Protein AF-A0A952RGY7-F1 (afdb_monomer_lite)

pLDDT: mean 71.02, std 14.19, range [35.0, 93.44]

Secondary structure (DSSP, 8-state):
-HHHHHHHHHHHHHHHHHHHHHHHHHHHHHHHHHEEEEEEEEEEE-GGGSS-TTS------TT--EEEEEEEE--TTS--EEEEEEEEE-BTTBSS-S--EEPSS--S--EEEE-TTT--EEEE-TTS-EEEEEEEEEEEEEEE-HHHHTSHHHHHHHHHHHHHHHHHHHHHHHHHHHHHHHHHHH-EEEEE-TTSEEE-TTS-EEEEE-TT----SEEEEE-GGGTTT-SEE-SS--EEHHHHHTTHHHHHHHHHHHHHHHHHHHHHHHHHHHHHHHHHHHHH-

Sequence (285 aa):
MAKTYRLTRALVLFALAAVLAAGIFIVRSVVRHAMEPCKGTLVEVPLGELTDPAHAEREVEVGSNLEIEAELRTSRGGPSVYEQVRVVWRRPDAACSCTTIPLPGGAKTFELRRDRETGAFIAVDYVGRPTVAFRKTETSGSVFRPKRLLEPNNVGALVFLVAIGALSLAVSKVLLARPYATRLRNWQSATLRNDGLVESPTGASLGRIGPRIYIAAGDVIVEPAVYEGRDVYREMPLFARKDIAAGHHDRWTNGTLHRMRDARTLAILATATTGIAVLAHIISA

Radius of gyration: 34.33 Å; chains: 1; bounding box: 72×48×88 Å

Foldseek 3Di:
DVVVVVVVVVVVVVVVVVLVVLLVVLVVVLQVQQKFKAWKDKAWDPPVVADPLLPFDLCPPPPQQKDWDWDWDDDPVDDIFTPWTWIFRDDPVGPGHPDIGTFPDSAPDWGWGARPPVRWIFIAGPVSHTTTIIDMDTDIDIDGHVVSCPPPVNVLSVLLNVLVVLLVLLVVLCVVLVVVVVQVVQKAKWWQDPQQWTAHPVRHTLAGEDPPDDDDTTIWIDGNPSVPDDRYPDDGDIDDVVCVVVCVVVVVCVVSVVSNVSSVVSNVVSVVSNVVSVVVVVVVD

Structure (mmCIF, N/CA/C/O backbone):
data_AF-A0A952RGY7-F1
#
_entry.id   AF-A0A952RGY7-F1
#
loop_
_atom_site.group_PDB
_atom_site.id
_atom_site.type_symbol
_atom_site.label_atom_id
_atom_site.label_alt_id
_atom_site.label_comp_id
_atom_site.label_asym_id
_atom_site.label_entity_id
_atom_site.label_seq_id
_atom_site.pdbx_PDB_ins_code
_atom_site.Cartn_x
_atom_site.Cartn_y
_atom_site.Cartn_z
_atom_site.occupancy
_atom_site.B_iso_or_equiv
_atom_site.auth_seq_id
_atom_site.auth_comp_id
_atom_site.auth_asym_id
_atom_site.auth_atom_id
_atom_site.pdbx_PDB_model_num
ATOM 1 N N . MET A 1 1 ? -25.431 20.182 35.403 1.00 51.16 1 MET A N 1
ATOM 2 C CA . MET A 1 1 ? -24.864 18.976 34.747 1.00 51.16 1 MET A CA 1
ATOM 3 C C . MET A 1 1 ? -25.032 18.937 33.220 1.00 51.16 1 MET A C 1
ATOM 5 O O . MET A 1 1 ? -24.139 18.441 32.551 1.00 51.16 1 MET A O 1
ATOM 9 N N . ALA A 1 2 ? -26.101 19.482 32.619 1.00 56.09 2 ALA A N 1
ATOM 10 C CA . ALA A 1 2 ? -26.276 19.437 31.154 1.00 56.09 2 ALA A CA 1
ATOM 11 C C . ALA A 1 2 ? -25.275 20.300 30.340 1.00 56.09 2 ALA A C 1
ATOM 13 O O . ALA A 1 2 ? -24.899 19.920 29.232 1.00 56.09 2 ALA A O 1
ATOM 14 N N . LYS A 1 3 ? -24.813 21.444 30.878 1.00 57.16 3 LYS A N 1
ATOM 15 C CA . LYS A 1 3 ? -23.833 22.329 30.206 1.00 57.16 3 LYS A CA 1
ATOM 16 C C . LYS A 1 3 ? -22.441 21.698 30.081 1.00 57.16 3 LYS A C 1
ATOM 18 O O . LYS A 1 3 ? -21.835 21.789 29.019 1.00 57.16 3 LYS A O 1
ATOM 23 N N . THR A 1 4 ? -21.966 21.013 31.122 1.00 65.38 4 THR A N 1
ATOM 24 C CA . THR A 1 4 ? -20.658 20.339 31.109 1.00 65.38 4 THR A CA 1
ATOM 25 C C . THR A 1 4 ? -20.628 19.203 30.088 1.00 65.38 4 THR A C 1
ATOM 27 O O . THR A 1 4 ? -19.690 19.123 29.308 1.00 65.38 4 THR A O 1
ATOM 30 N N . TYR A 1 5 ? -21.699 18.409 29.979 1.00 63.34 5 TYR A N 1
ATOM 31 C CA . TYR A 1 5 ? -21.782 17.320 28.997 1.00 63.34 5 TYR A CA 1
ATOM 32 C C . TYR A 1 5 ? -21.733 17.799 27.533 1.00 63.34 5 TYR A C 1
ATOM 34 O O . TYR A 1 5 ? -21.090 17.168 26.691 1.00 63.34 5 TYR A O 1
ATOM 42 N N . ARG A 1 6 ? -22.384 18.931 27.217 1.0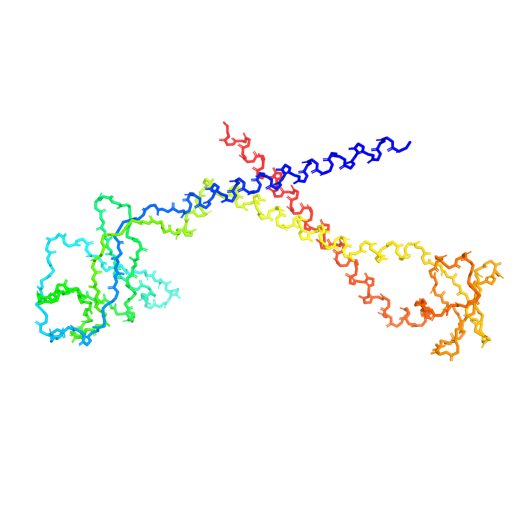0 73.31 6 ARG A N 1
ATOM 43 C CA . ARG A 1 6 ? -22.351 19.524 25.866 1.00 73.31 6 ARG A CA 1
ATOM 44 C C . ARG A 1 6 ? -20.958 20.042 25.506 1.00 73.31 6 ARG A C 1
ATOM 46 O O . ARG A 1 6 ? -20.499 19.787 24.396 1.00 73.31 6 ARG A O 1
ATOM 53 N N . LEU A 1 7 ? -20.279 20.698 26.451 1.00 74.56 7 LEU A N 1
ATOM 54 C CA . LEU A 1 7 ? -18.916 21.198 26.259 1.00 74.56 7 LEU A CA 1
ATOM 55 C C . LEU A 1 7 ? -17.926 20.046 26.020 1.00 74.56 7 LEU A C 1
ATOM 57 O O . LEU A 1 7 ? -17.156 20.083 25.065 1.00 74.56 7 LEU A O 1
ATOM 61 N N . THR A 1 8 ? -17.993 18.983 26.829 1.00 67.62 8 THR A N 1
ATOM 62 C CA . THR A 1 8 ? -17.113 17.815 26.672 1.00 67.62 8 THR A CA 1
ATOM 63 C C . THR A 1 8 ? -17.331 17.118 25.328 1.00 67.62 8 THR A C 1
ATOM 65 O O . THR A 1 8 ? -16.364 16.762 24.662 1.00 67.62 8 THR A O 1
ATOM 68 N N . ARG A 1 9 ? -18.585 16.963 24.876 1.00 71.75 9 ARG A N 1
ATOM 69 C CA . ARG A 1 9 ? -18.880 16.407 23.543 1.00 71.75 9 ARG A CA 1
ATOM 70 C C . ARG A 1 9 ? -18.306 17.261 22.415 1.00 71.75 9 ARG A C 1
ATOM 72 O O . ARG A 1 9 ? -17.721 16.702 21.493 1.00 71.75 9 ARG A O 1
ATOM 79 N N . ALA A 1 10 ? -18.464 18.582 22.488 1.00 73.62 10 ALA A N 1
ATOM 80 C CA . ALA A 1 10 ? -17.937 19.491 21.475 1.00 73.62 10 ALA A CA 1
ATOM 81 C C . ALA A 1 10 ? -16.405 19.406 21.381 1.00 73.62 10 ALA A C 1
ATOM 83 O O . ALA A 1 10 ? -15.871 19.280 20.283 1.00 73.62 10 ALA A O 1
ATOM 84 N N . LEU A 1 11 ? -15.709 19.375 22.523 1.00 69.94 11 LEU A N 1
ATOM 85 C CA . LEU A 1 11 ? -14.251 19.225 22.574 1.00 69.94 11 LEU A CA 1
ATOM 86 C C . LEU A 1 11 ? -13.777 17.891 21.985 1.00 69.94 11 LEU A C 1
ATOM 88 O O . LEU A 1 11 ? -12.818 17.868 21.219 1.00 69.94 11 LEU A O 1
ATOM 92 N N . VAL A 1 12 ? -14.465 16.786 22.291 1.00 70.75 12 VAL A N 1
ATOM 93 C CA . VAL A 1 12 ? -14.129 15.466 21.730 1.00 70.75 12 VAL A CA 1
ATOM 94 C C . VAL A 1 12 ? -14.320 15.441 20.213 1.00 70.75 12 VAL A C 1
ATOM 96 O O . VAL A 1 12 ? -13.458 14.934 19.500 1.00 70.75 12 VAL A O 1
ATOM 99 N N . LEU A 1 13 ? -15.422 16.002 19.704 1.00 73.06 13 LEU A N 1
ATOM 100 C CA . LEU A 1 13 ? -15.677 16.072 18.262 1.00 73.06 13 LEU A CA 1
ATOM 101 C C . LEU A 1 13 ? -14.652 16.955 17.545 1.00 73.06 13 LEU A C 1
ATOM 103 O O . LEU A 1 13 ? -14.169 16.580 16.479 1.00 73.06 13 LEU A O 1
ATOM 107 N N . PHE A 1 14 ? -14.284 18.088 18.145 1.00 73.69 14 PHE A N 1
ATOM 108 C CA . PHE A 1 14 ? -13.247 18.965 17.612 1.00 73.69 14 PHE A CA 1
ATOM 109 C C . PHE A 1 14 ? -11.885 18.265 17.559 1.00 73.69 14 PHE A C 1
ATOM 111 O O . PHE A 1 14 ? -11.230 18.278 16.520 1.00 73.69 14 PHE A O 1
ATOM 118 N N . ALA A 1 15 ? -11.485 17.589 18.640 1.00 69.50 15 ALA A N 1
ATOM 119 C CA . ALA A 1 15 ? -10.244 16.821 18.678 1.00 69.50 15 ALA A CA 1
ATOM 120 C C . ALA A 1 15 ? -10.230 15.712 17.613 1.00 69.50 15 ALA A C 1
ATOM 122 O O . ALA A 1 15 ? -9.234 15.541 16.914 1.00 69.50 15 ALA A O 1
ATOM 123 N N . LEU A 1 16 ? -11.348 15.002 17.433 1.00 73.88 16 LEU A N 1
ATOM 124 C CA . LEU A 1 16 ? -11.478 13.977 16.398 1.00 73.88 16 LEU A CA 1
ATOM 125 C C . LEU A 1 16 ? -11.318 14.573 14.990 1.00 73.88 16 LEU A C 1
ATOM 127 O O . LEU A 1 16 ? -10.573 14.034 14.174 1.00 73.88 16 LEU A O 1
ATOM 131 N N . ALA A 1 17 ? -11.982 15.698 14.714 1.00 72.88 17 ALA A N 1
ATOM 132 C CA . ALA A 1 17 ? -11.881 16.389 13.432 1.00 72.88 17 ALA A CA 1
ATOM 133 C C . ALA A 1 17 ? -10.450 16.878 13.156 1.00 72.88 17 ALA A C 1
ATOM 135 O O . ALA A 1 17 ? -9.950 16.699 12.046 1.00 72.88 17 ALA A O 1
ATOM 136 N N . ALA A 1 18 ? -9.768 17.427 14.165 1.00 72.56 18 ALA A N 1
ATOM 137 C CA . ALA A 1 18 ? -8.381 17.868 14.055 1.00 72.56 18 ALA A CA 1
ATOM 138 C C . ALA A 1 18 ? -7.430 16.702 13.739 1.00 72.56 18 ALA A C 1
ATOM 140 O O . ALA A 1 18 ? -6.603 16.811 12.835 1.00 72.56 18 ALA A O 1
ATOM 141 N N . VAL A 1 19 ? -7.587 15.561 14.421 1.00 76.00 19 VAL A N 1
ATOM 142 C CA . VAL A 1 19 ? -6.788 14.350 14.168 1.00 76.00 19 VAL A CA 1
ATOM 143 C C . VAL A 1 19 ? -7.029 13.811 12.756 1.00 76.00 19 VAL A C 1
ATOM 145 O O . VAL A 1 19 ? -6.072 13.464 12.066 1.00 76.00 19 VAL A O 1
ATOM 148 N N . LEU A 1 20 ? -8.282 13.779 12.293 1.00 77.12 20 LEU A N 1
ATOM 149 C CA . LEU A 1 20 ? -8.613 13.341 10.933 1.00 77.12 20 LEU A CA 1
ATOM 150 C C . LEU A 1 20 ? -8.029 14.281 9.872 1.00 77.12 20 LEU A C 1
ATOM 152 O O . LEU A 1 20 ? -7.440 13.813 8.898 1.00 77.12 20 LEU A O 1
ATOM 156 N N . ALA A 1 21 ? -8.145 15.596 10.068 1.00 75.50 21 ALA A N 1
ATOM 157 C CA . ALA A 1 21 ? -7.578 16.589 9.160 1.00 75.50 21 ALA A CA 1
ATOM 158 C C . ALA A 1 21 ? -6.045 16.482 9.089 1.00 75.50 21 ALA A C 1
ATOM 160 O O . ALA A 1 21 ? -5.484 16.446 7.992 1.00 75.50 21 ALA A O 1
ATOM 161 N N . ALA A 1 22 ? -5.379 16.350 10.242 1.00 73.12 22 ALA A N 1
ATOM 162 C CA . ALA A 1 22 ? -3.938 16.127 10.322 1.00 73.12 22 ALA A CA 1
ATOM 163 C C . ALA A 1 22 ? -3.532 14.814 9.636 1.00 73.12 22 ALA A C 1
ATOM 165 O O . ALA A 1 22 ? -2.606 14.804 8.830 1.00 73.12 22 ALA A O 1
ATOM 166 N N . GLY A 1 23 ? -4.266 13.723 9.876 1.00 74.00 23 GLY A N 1
ATOM 167 C CA . GLY A 1 23 ? -4.040 12.433 9.225 1.00 74.00 23 GLY A CA 1
ATOM 168 C C . GLY A 1 23 ? -4.135 12.520 7.699 1.00 74.00 23 GLY A C 1
ATOM 169 O O . GLY A 1 23 ? -3.224 12.077 7.005 1.00 74.00 23 GLY A O 1
ATOM 170 N N . ILE A 1 24 ? -5.182 13.156 7.161 1.00 80.00 24 ILE A N 1
ATOM 171 C CA . ILE A 1 24 ? -5.348 13.354 5.709 1.00 80.00 24 IL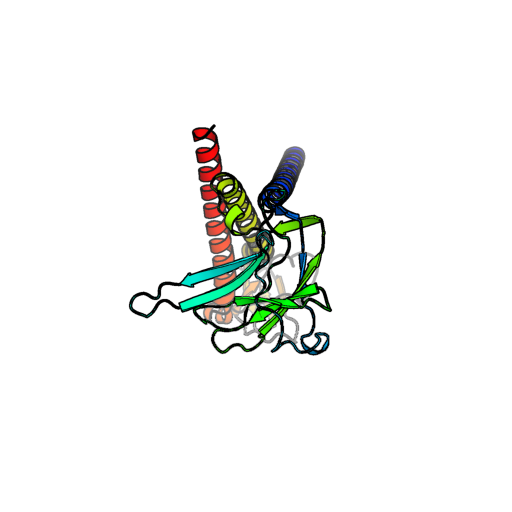E A CA 1
ATOM 172 C C . ILE A 1 24 ? -4.206 14.199 5.136 1.00 80.00 24 ILE A C 1
ATOM 174 O O . ILE A 1 24 ? -3.664 13.869 4.078 1.00 80.00 24 ILE A O 1
ATOM 178 N N . PHE A 1 25 ? -3.836 15.284 5.818 1.00 80.75 25 PHE A N 1
ATOM 179 C CA . PHE A 1 25 ? -2.736 16.143 5.391 1.00 80.75 25 PHE A CA 1
ATOM 180 C C . PHE A 1 25 ? -1.410 15.375 5.348 1.00 80.75 25 PHE A C 1
ATOM 182 O O . PHE A 1 25 ? -0.698 15.443 4.345 1.00 80.75 25 PHE A O 1
ATOM 189 N N . ILE A 1 26 ? -1.120 14.590 6.387 1.00 76.75 26 ILE A N 1
ATOM 190 C CA . ILE A 1 26 ? 0.091 13.776 6.491 1.00 76.75 26 ILE A CA 1
ATOM 191 C C . ILE A 1 26 ? 0.114 12.696 5.411 1.00 76.75 26 ILE A C 1
ATOM 193 O O . ILE A 1 26 ? 1.108 12.600 4.700 1.00 76.75 26 ILE A O 1
ATOM 197 N N . VAL A 1 27 ? -0.978 11.951 5.199 1.00 79.62 27 VAL A N 1
ATOM 198 C CA . VAL A 1 27 ? -1.065 10.964 4.105 1.00 79.62 27 VAL A CA 1
ATOM 199 C C . VAL A 1 27 ? -0.799 11.636 2.762 1.00 79.62 27 VAL A C 1
ATOM 201 O O . VAL A 1 27 ? 0.026 11.159 1.989 1.00 79.62 27 VAL A O 1
ATOM 204 N N . ARG A 1 28 ? -1.434 12.781 2.484 1.00 84.88 28 ARG A N 1
ATOM 205 C CA . ARG A 1 28 ? -1.197 13.531 1.239 1.00 84.88 28 ARG A CA 1
ATOM 206 C C . ARG A 1 28 ? 0.233 14.045 1.119 1.00 84.88 28 ARG A C 1
ATOM 208 O O . ARG A 1 28 ? 0.722 14.179 0.001 1.00 84.88 28 ARG A O 1
ATOM 215 N N . SER A 1 29 ? 0.878 14.398 2.226 1.00 82.56 29 SER A N 1
ATOM 216 C CA . SER A 1 29 ? 2.275 14.831 2.235 1.00 82.56 29 SER A CA 1
ATOM 217 C C . SER A 1 29 ? 3.207 13.658 1.939 1.00 82.56 29 SER A C 1
ATOM 219 O O . SER A 1 29 ? 3.990 13.728 0.996 1.00 82.56 29 SER A O 1
ATOM 221 N N . VAL A 1 30 ? 3.051 12.547 2.661 1.00 81.19 30 VAL A N 1
ATOM 222 C CA . VAL A 1 30 ? 3.848 11.324 2.496 1.00 81.19 30 VAL A CA 1
ATOM 223 C C . VAL A 1 30 ? 3.683 10.749 1.093 1.00 81.19 30 VAL A C 1
ATOM 225 O O . VAL A 1 30 ? 4.675 10.424 0.453 1.00 81.19 30 VAL A O 1
ATOM 228 N N . VAL A 1 31 ? 2.455 10.685 0.567 1.00 84.00 31 VAL A N 1
ATOM 229 C CA . VAL A 1 31 ? 2.206 10.235 -0.812 1.00 84.00 31 VAL A CA 1
ATOM 230 C C . VAL A 1 31 ? 2.903 11.153 -1.811 1.00 84.00 31 VAL A C 1
ATOM 232 O O . VAL A 1 31 ? 3.544 10.655 -2.727 1.00 84.00 31 VAL A O 1
ATOM 235 N N . ARG A 1 32 ? 2.850 12.478 -1.627 1.00 85.25 32 ARG A N 1
ATOM 236 C CA . ARG A 1 32 ? 3.559 13.416 -2.511 1.00 85.25 32 ARG A CA 1
ATOM 237 C C . ARG A 1 32 ? 5.078 13.249 -2.465 1.00 85.25 32 ARG A C 1
ATOM 239 O O . ARG A 1 32 ? 5.699 13.371 -3.507 1.00 85.25 32 ARG A O 1
ATOM 246 N N . HIS A 1 33 ? 5.658 12.937 -1.307 1.00 84.56 33 HIS A N 1
ATOM 247 C CA . HIS A 1 33 ? 7.100 12.679 -1.180 1.00 84.56 33 HIS A CA 1
ATOM 248 C C . HIS A 1 33 ? 7.504 11.298 -1.718 1.00 84.56 33 HIS A C 1
ATOM 250 O O . HIS A 1 33 ? 8.598 11.127 -2.254 1.00 84.56 33 HIS A O 1
ATOM 256 N N . ALA A 1 34 ? 6.619 10.308 -1.594 1.00 85.50 34 ALA A N 1
ATOM 257 C CA . ALA A 1 34 ? 6.834 8.964 -2.119 1.00 85.50 34 ALA A CA 1
ATOM 258 C C . ALA A 1 34 ? 6.624 8.873 -3.638 1.00 85.50 34 ALA A C 1
ATOM 260 O O . ALA A 1 34 ? 7.111 7.930 -4.262 1.00 85.50 34 ALA A O 1
ATOM 261 N N . MET A 1 35 ? 5.902 9.827 -4.227 1.00 88.88 35 MET A N 1
ATOM 262 C CA . MET A 1 35 ? 5.759 9.967 -5.669 1.00 88.88 35 MET A CA 1
ATOM 263 C C . MET A 1 35 ? 6.953 10.725 -6.239 1.00 88.88 35 MET A C 1
ATOM 265 O O . MET A 1 35 ? 7.243 11.853 -5.851 1.00 88.88 35 MET A O 1
ATOM 269 N N . GLU A 1 36 ? 7.631 10.111 -7.196 1.00 88.88 36 GLU A N 1
ATOM 270 C CA . GLU A 1 36 ? 8.715 10.742 -7.934 1.00 88.88 36 GLU A CA 1
ATOM 271 C C . GLU A 1 36 ? 8.242 11.072 -9.353 1.00 88.88 36 GLU A C 1
ATOM 273 O O . GLU A 1 36 ? 7.662 10.193 -10.003 1.00 88.88 36 GLU A O 1
ATOM 278 N N . PRO A 1 37 ? 8.451 12.308 -9.850 1.00 89.44 37 PRO A N 1
ATOM 279 C CA . PRO A 1 37 ? 8.161 12.616 -11.239 1.00 89.44 37 PRO A CA 1
ATOM 280 C C . PRO A 1 37 ? 9.040 11.745 -12.136 1.00 89.44 37 PRO A C 1
ATOM 282 O O . PRO A 1 37 ? 10.256 11.660 -11.960 1.00 89.44 37 PRO A O 1
ATOM 285 N N . CYS A 1 38 ? 8.407 11.103 -13.104 1.00 90.69 38 CYS A N 1
ATOM 286 C CA . CYS A 1 38 ? 9.065 10.240 -14.065 1.00 90.69 38 CYS A CA 1
ATOM 287 C C . CYS A 1 38 ? 8.772 10.728 -15.481 1.00 90.69 38 CYS A C 1
ATOM 289 O O . CYS A 1 38 ? 7.743 11.363 -15.745 1.00 90.69 38 CYS A O 1
ATOM 291 N N . LYS A 1 39 ? 9.678 10.407 -16.401 1.00 91.25 39 LYS A N 1
ATOM 292 C CA . LYS A 1 39 ? 9.463 10.607 -17.832 1.00 91.25 39 LYS A CA 1
ATOM 293 C C . LYS A 1 39 ? 9.918 9.391 -18.607 1.00 91.25 39 LYS A C 1
ATOM 295 O O . LYS A 1 39 ? 10.925 8.774 -18.280 1.00 91.25 39 LYS A O 1
ATOM 300 N N . GLY A 1 40 ? 9.208 9.112 -19.684 1.00 89.81 40 GLY A N 1
ATOM 301 C CA . GLY A 1 40 ? 9.470 7.983 -20.545 1.00 89.81 40 GLY A CA 1
ATOM 302 C C . GLY A 1 40 ? 8.862 6.695 -20.003 1.00 89.81 40 GLY A C 1
ATOM 303 O O . GLY A 1 40 ? 9.056 6.324 -18.844 1.00 89.81 40 GLY A O 1
ATOM 304 N N . THR A 1 41 ? 8.150 5.991 -20.868 1.00 91.81 41 THR A N 1
ATOM 305 C CA . THR A 1 41 ? 7.606 4.657 -20.621 1.00 91.81 41 THR A CA 1
ATOM 306 C C . THR A 1 41 ? 8.213 3.669 -21.611 1.00 91.81 41 THR A C 1
ATOM 308 O O . THR A 1 41 ? 8.383 3.969 -22.795 1.00 91.81 41 THR A O 1
ATOM 311 N N . LEU A 1 42 ? 8.569 2.490 -21.113 1.00 92.38 42 LEU A N 1
ATOM 312 C CA . LEU A 1 42 ? 8.868 1.318 -21.923 1.00 92.38 42 LEU A CA 1
ATOM 313 C C . LEU A 1 42 ? 7.571 0.529 -22.106 1.00 92.38 42 LEU A C 1
ATOM 315 O O . LEU A 1 42 ? 6.925 0.177 -21.115 1.00 92.38 42 LEU A O 1
ATOM 319 N N . VAL A 1 43 ? 7.193 0.301 -23.360 1.00 92.69 43 VAL A N 1
ATOM 320 C CA . VAL A 1 43 ? 5.993 -0.449 -23.744 1.00 92.69 43 VAL A CA 1
ATOM 321 C C . VAL A 1 43 ? 6.441 -1.739 -24.399 1.00 92.69 43 VAL A C 1
ATOM 323 O O . VAL A 1 43 ? 7.211 -1.693 -25.356 1.00 92.69 43 VAL A O 1
ATOM 326 N N . GLU A 1 44 ? 5.991 -2.869 -23.868 1.00 92.12 44 GLU A N 1
ATOM 327 C CA . GLU A 1 44 ? 6.300 -4.183 -24.422 1.00 92.12 44 GLU A CA 1
ATOM 328 C C . GLU A 1 44 ? 5.675 -4.344 -25.812 1.00 92.12 44 GLU A C 1
ATOM 330 O O . GLU A 1 44 ? 4.542 -3.925 -26.051 1.00 92.12 44 GLU A O 1
ATOM 335 N N . VAL A 1 45 ? 6.442 -4.923 -26.730 1.00 91.50 45 VAL A N 1
ATOM 336 C CA . VAL A 1 45 ? 6.026 -5.231 -28.097 1.00 91.50 45 VAL A CA 1
ATOM 337 C C . VAL A 1 45 ? 6.079 -6.748 -28.264 1.00 91.50 45 VAL A C 1
ATOM 339 O O . VAL A 1 45 ? 7.104 -7.350 -27.928 1.00 91.50 45 VAL A O 1
ATOM 342 N N . PRO A 1 46 ? 5.015 -7.389 -28.774 1.00 90.12 46 PRO A N 1
ATOM 343 C CA . PRO A 1 46 ? 5.033 -8.819 -29.040 1.00 90.12 46 PRO A CA 1
ATOM 344 C C . PRO A 1 46 ? 6.173 -9.192 -29.993 1.00 90.12 46 PRO A C 1
ATOM 346 O O . PRO A 1 46 ? 6.324 -8.598 -31.057 1.00 90.12 46 PRO A O 1
ATOM 349 N N . LEU A 1 47 ? 6.948 -10.227 -29.654 1.00 85.94 47 LEU A N 1
ATOM 350 C CA . LEU A 1 47 ? 8.079 -10.674 -30.482 1.00 85.94 47 LEU A CA 1
ATOM 351 C C . LEU A 1 47 ? 7.669 -11.076 -31.910 1.00 85.94 47 LEU A C 1
ATOM 353 O O . LEU A 1 47 ? 8.484 -10.988 -32.820 1.00 85.94 47 LEU A O 1
ATOM 357 N N . GLY A 1 48 ? 6.417 -11.501 -32.110 1.00 82.12 48 GLY A N 1
ATOM 358 C CA . GLY A 1 48 ? 5.878 -11.850 -33.429 1.00 82.12 48 GLY A CA 1
ATOM 359 C C . GLY A 1 48 ? 5.623 -10.654 -34.353 1.00 82.12 48 GLY A C 1
ATOM 360 O O . GLY A 1 48 ? 5.386 -10.862 -35.537 1.00 82.12 48 GLY A O 1
ATOM 361 N N . GLU A 1 49 ? 5.671 -9.422 -33.836 1.00 80.38 49 GLU A N 1
ATOM 362 C CA . GLU A 1 49 ? 5.577 -8.192 -34.637 1.00 80.38 49 GLU A CA 1
ATOM 363 C C . GLU A 1 49 ? 6.944 -7.723 -35.165 1.00 80.38 49 GLU A C 1
ATOM 365 O O . GLU A 1 49 ? 7.014 -6.723 -35.877 1.00 80.38 49 GLU A O 1
ATOM 370 N N . LEU A 1 50 ? 8.030 -8.413 -34.803 1.00 79.12 50 LEU A N 1
ATOM 371 C CA . LEU A 1 50 ? 9.387 -8.072 -35.219 1.00 79.12 50 LEU A CA 1
ATOM 372 C C . LEU A 1 50 ? 9.778 -8.820 -36.487 1.00 79.12 50 LEU A C 1
ATOM 374 O O . LEU A 1 50 ? 9.552 -10.029 -36.601 1.00 79.12 50 LEU A O 1
ATOM 378 N N . THR A 1 51 ? 10.445 -8.122 -37.401 1.00 69.50 51 THR A N 1
ATOM 379 C CA . THR A 1 51 ? 11.083 -8.766 -38.544 1.00 69.50 51 THR A CA 1
ATOM 380 C C . THR A 1 51 ? 12.353 -9.457 -38.057 1.00 69.50 51 THR A C 1
ATOM 382 O O . THR A 1 51 ? 13.299 -8.806 -37.631 1.00 69.50 51 THR A O 1
ATOM 385 N N . ASP A 1 52 ? 12.339 -10.791 -38.057 1.00 71.56 52 ASP A N 1
ATOM 386 C CA . ASP A 1 52 ? 13.466 -11.659 -37.692 1.00 71.56 52 ASP A CA 1
ATOM 387 C C . ASP A 1 52 ? 14.245 -11.226 -36.421 1.00 71.56 52 ASP A C 1
ATOM 389 O O . ASP A 1 52 ? 15.379 -10.737 -36.486 1.00 71.56 52 ASP A O 1
ATOM 393 N N . PRO A 1 53 ? 13.676 -11.448 -35.220 1.00 64.62 53 PRO A N 1
ATOM 394 C CA . PRO A 1 53 ? 14.286 -11.018 -33.961 1.00 64.62 53 PRO A CA 1
ATOM 395 C C . PRO A 1 53 ? 15.641 -11.687 -33.667 1.00 64.62 53 PRO A C 1
ATOM 397 O O . PRO A 1 53 ? 16.363 -11.230 -32.779 1.00 64.62 53 PRO A O 1
ATOM 400 N N . ALA A 1 54 ? 15.996 -12.762 -34.384 1.00 64.31 54 ALA A N 1
ATOM 401 C CA . ALA A 1 54 ? 17.282 -13.441 -34.254 1.00 64.31 54 ALA A CA 1
ATOM 402 C C . ALA A 1 54 ? 18.412 -12.720 -35.015 1.00 64.31 54 ALA A C 1
ATOM 404 O O . ALA A 1 54 ? 19.568 -12.796 -34.590 1.00 64.31 54 ALA A O 1
ATOM 405 N N . HIS A 1 55 ? 18.081 -11.987 -36.085 1.00 62.97 55 HIS A N 1
ATOM 406 C CA . HIS A 1 55 ? 19.026 -11.233 -36.917 1.00 62.97 55 HIS A CA 1
ATOM 407 C C . HIS A 1 55 ? 19.077 -9.732 -36.600 1.00 62.97 55 HIS A C 1
ATOM 409 O O . HIS A 1 55 ? 19.789 -8.991 -37.277 1.00 62.97 55 HIS A O 1
ATOM 415 N N . ALA A 1 56 ? 18.384 -9.279 -35.548 1.00 64.12 56 ALA A N 1
ATOM 416 C CA . ALA A 1 56 ? 18.484 -7.904 -35.074 1.00 64.12 56 ALA A CA 1
ATOM 417 C C . ALA A 1 56 ? 19.953 -7.522 -34.829 1.00 64.12 56 ALA A C 1
ATOM 419 O O . ALA A 1 56 ? 20.683 -8.215 -34.106 1.00 64.12 56 ALA A O 1
ATOM 420 N N . GLU A 1 57 ? 20.385 -6.422 -35.446 1.00 63.16 57 GLU A N 1
ATOM 421 C CA . GLU A 1 57 ? 21.777 -6.000 -35.386 1.00 63.16 57 GLU A CA 1
ATOM 422 C C . GLU A 1 57 ? 22.191 -5.662 -33.951 1.00 63.16 57 GLU A C 1
ATOM 424 O O . GLU A 1 57 ? 21.435 -5.109 -33.142 1.00 63.16 57 GLU A O 1
ATOM 429 N N . ARG A 1 58 ? 23.442 -6.006 -33.631 1.00 62.00 58 ARG A N 1
ATOM 430 C CA . ARG A 1 58 ? 24.089 -5.674 -32.363 1.00 62.00 58 ARG A CA 1
ATOM 431 C C . ARG A 1 58 ? 24.453 -4.190 -32.355 1.00 62.00 58 ARG A C 1
ATOM 433 O O . ARG A 1 58 ? 25.620 -3.822 -32.385 1.00 62.00 58 ARG A O 1
ATOM 440 N N . GLU A 1 59 ? 23.444 -3.337 -32.334 1.00 55.28 59 GLU A N 1
ATOM 441 C CA . GLU A 1 59 ? 23.614 -1.896 -32.264 1.00 55.28 59 GLU A CA 1
ATOM 442 C C . GLU A 1 59 ? 23.105 -1.429 -30.898 1.00 55.28 59 GLU A C 1
ATOM 444 O O . GLU A 1 59 ? 21.961 -1.005 -30.729 1.00 55.28 59 GLU A O 1
ATOM 449 N N . VAL A 1 60 ? 23.967 -1.546 -29.879 1.00 56.28 60 VAL A N 1
ATOM 450 C CA . VAL A 1 60 ? 23.818 -0.730 -28.668 1.00 56.28 60 VAL A CA 1
ATOM 451 C C . VAL A 1 60 ? 24.154 0.683 -29.109 1.00 56.28 60 VAL A C 1
ATOM 453 O O . VAL A 1 60 ? 25.307 1.103 -29.072 1.00 56.28 60 VAL A O 1
ATOM 456 N N . GLU A 1 61 ? 23.151 1.385 -29.619 1.00 54.81 61 GLU A N 1
ATOM 457 C CA . GLU A 1 61 ? 23.279 2.781 -29.999 1.00 54.81 61 GLU A CA 1
ATOM 458 C C . GLU A 1 61 ? 23.858 3.541 -28.796 1.00 54.81 61 GLU A C 1
ATOM 460 O O . GLU A 1 61 ? 23.254 3.605 -27.712 1.00 54.81 61 GLU A O 1
ATOM 465 N N . VAL A 1 62 ? 25.083 4.042 -28.968 1.00 49.16 62 VAL A N 1
ATOM 466 C CA . VAL A 1 62 ? 25.775 4.879 -27.991 1.00 49.16 62 VAL A CA 1
ATOM 467 C C . VAL A 1 62 ? 24.877 6.092 -27.741 1.00 49.16 62 VAL A C 1
ATOM 469 O O . VAL A 1 62 ? 24.624 6.871 -28.653 1.00 49.16 62 VAL A O 1
ATOM 472 N N . GLY A 1 63 ? 24.342 6.224 -26.523 1.00 58.16 63 GLY A N 1
ATOM 473 C CA . GLY A 1 63 ? 23.390 7.288 -26.165 1.00 58.16 63 GLY A CA 1
ATOM 474 C C . GLY A 1 63 ? 21.928 6.850 -26.013 1.00 58.16 63 GLY A C 1
ATOM 475 O O . GLY A 1 63 ? 21.072 7.675 -25.698 1.00 58.16 63 GLY A O 1
ATOM 476 N N . SER A 1 64 ? 21.611 5.558 -26.152 1.00 65.88 64 SER A N 1
ATOM 477 C CA . SER A 1 64 ? 20.252 5.059 -25.895 1.00 65.88 64 SER A CA 1
ATOM 478 C C . SER A 1 64 ? 19.824 5.154 -24.417 1.00 65.88 64 SER A C 1
ATOM 480 O O . SER A 1 64 ? 18.630 5.044 -24.134 1.00 65.88 64 SER A O 1
ATOM 482 N N . ASN A 1 65 ? 20.750 5.384 -23.480 1.00 82.75 65 ASN A N 1
ATOM 483 C CA . ASN A 1 65 ? 20.518 5.472 -22.030 1.00 82.75 65 ASN A CA 1
ATOM 484 C C . ASN A 1 65 ? 19.675 4.313 -21.450 1.00 82.75 65 ASN A C 1
ATOM 486 O O . ASN A 1 65 ? 18.995 4.469 -20.435 1.00 82.75 65 ASN A O 1
ATOM 490 N N . LEU A 1 66 ? 19.663 3.161 -22.124 1.00 86.50 66 LEU A N 1
ATOM 491 C CA . LEU A 1 66 ? 19.046 1.941 -21.626 1.00 86.50 66 LEU A CA 1
ATOM 492 C C . LEU A 1 66 ? 20.100 1.155 -20.857 1.00 86.50 66 LEU A C 1
ATOM 494 O O . LEU A 1 66 ? 21.197 0.926 -21.358 1.00 86.50 66 LEU A O 1
ATOM 498 N N . GLU A 1 67 ? 19.748 0.722 -19.656 1.00 86.12 67 GLU A N 1
ATOM 499 C CA . GLU A 1 67 ? 20.616 -0.073 -18.799 1.00 86.12 67 GLU A CA 1
ATOM 500 C C . GLU A 1 67 ? 19.871 -1.313 -18.310 1.00 86.12 67 GLU A C 1
ATOM 502 O O . GLU A 1 67 ? 18.662 -1.281 -18.067 1.00 86.12 67 GLU A O 1
ATOM 507 N N . ILE A 1 68 ? 20.597 -2.417 -18.154 1.00 83.94 68 ILE A N 1
ATOM 508 C CA . ILE A 1 68 ? 20.086 -3.614 -17.489 1.00 83.94 68 ILE A CA 1
ATOM 509 C C . ILE A 1 68 ? 20.492 -3.518 -16.022 1.00 83.94 68 ILE A C 1
ATOM 511 O O . ILE A 1 68 ? 21.674 -3.585 -15.688 1.00 83.94 68 ILE A O 1
ATOM 515 N N . GLU A 1 69 ? 19.508 -3.355 -15.144 1.00 85.56 69 GLU A N 1
ATOM 516 C CA . GLU A 1 69 ? 19.720 -3.369 -13.701 1.00 85.56 69 GLU A CA 1
ATOM 517 C C . GLU A 1 69 ? 19.377 -4.746 -13.142 1.00 85.56 69 GLU A C 1
ATOM 519 O O . GLU A 1 69 ? 18.339 -5.324 -13.472 1.00 85.56 69 GLU A O 1
ATOM 524 N N . ALA A 1 70 ? 20.233 -5.253 -12.257 1.00 81.19 70 ALA A N 1
ATOM 525 C CA . ALA A 1 70 ? 20.023 -6.518 -11.575 1.00 81.19 70 ALA A CA 1
ATOM 526 C C . ALA A 1 70 ? 20.180 -6.332 -10.061 1.00 81.19 70 ALA A C 1
ATOM 528 O O . ALA A 1 70 ? 21.220 -5.877 -9.585 1.00 81.19 70 ALA A O 1
ATOM 529 N N . GLU A 1 71 ? 19.147 -6.682 -9.293 1.00 78.25 71 GLU A N 1
ATOM 530 C CA . GLU A 1 71 ? 19.214 -6.656 -7.830 1.00 78.25 71 GLU A CA 1
ATOM 531 C C . GLU A 1 71 ? 19.799 -7.977 -7.315 1.00 78.25 71 GLU A C 1
ATOM 533 O O . GLU A 1 71 ? 19.221 -9.054 -7.494 1.00 78.25 71 GLU A O 1
ATOM 538 N N . LEU A 1 72 ? 20.993 -7.888 -6.720 1.00 74.81 72 LEU A N 1
ATOM 539 C CA . LEU A 1 72 ? 21.712 -9.030 -6.167 1.00 74.81 72 LEU A CA 1
ATOM 540 C C . LEU A 1 72 ? 21.154 -9.362 -4.782 1.00 74.81 72 LEU A C 1
ATOM 542 O O . LEU A 1 72 ? 21.216 -8.529 -3.876 1.00 74.81 72 LEU A O 1
ATOM 546 N N . ARG A 1 73 ? 20.691 -10.598 -4.579 1.00 66.88 73 ARG A N 1
ATOM 547 C CA . ARG A 1 73 ? 20.409 -11.106 -3.237 1.00 66.88 73 ARG A CA 1
ATOM 548 C C . ARG A 1 73 ? 21.515 -12.065 -2.832 1.00 66.88 73 ARG A C 1
ATOM 550 O O . ARG A 1 73 ? 21.628 -13.182 -3.338 1.00 66.88 73 ARG A O 1
ATOM 557 N N . THR A 1 74 ? 22.360 -11.624 -1.908 1.00 59.53 74 THR A N 1
ATOM 558 C CA . THR A 1 74 ? 23.349 -12.494 -1.275 1.00 59.53 74 THR A CA 1
ATOM 559 C C . THR A 1 74 ? 22.631 -13.435 -0.315 1.00 59.53 74 THR A C 1
ATOM 561 O O . THR A 1 74 ? 22.147 -13.043 0.747 1.00 59.53 74 THR A O 1
ATOM 564 N N . SER A 1 75 ? 22.545 -14.704 -0.704 1.00 54.25 75 SER A N 1
ATOM 565 C CA . SER A 1 75 ? 22.186 -15.794 0.198 1.00 54.25 75 SER A CA 1
ATOM 566 C C . SER A 1 75 ? 23.303 -15.966 1.237 1.00 54.25 75 SER A C 1
ATOM 568 O O . SER A 1 75 ? 24.478 -16.019 0.867 1.00 54.25 75 SER A O 1
ATOM 570 N N . ARG A 1 76 ? 22.972 -16.047 2.538 1.00 56.44 76 ARG A N 1
ATOM 571 C CA . ARG A 1 76 ? 23.949 -16.408 3.585 1.00 56.44 76 ARG A CA 1
ATOM 572 C C . ARG A 1 76 ? 24.453 -17.832 3.310 1.00 56.44 76 ARG A C 1
ATOM 574 O O . ARG A 1 76 ? 23.816 -18.794 3.721 1.00 56.44 76 ARG A O 1
ATOM 581 N N . GLY A 1 77 ? 25.590 -17.943 2.623 1.00 65.44 77 GLY A N 1
ATOM 582 C CA . GLY A 1 77 ? 26.297 -19.204 2.369 1.00 65.44 77 GLY A CA 1
ATOM 583 C C . GLY A 1 77 ? 26.046 -19.863 1.007 1.00 65.44 77 GLY A C 1
ATOM 584 O O . GLY A 1 77 ? 26.481 -20.993 0.818 1.00 65.44 77 GLY A O 1
ATOM 585 N N . GLY A 1 78 ? 25.374 -19.194 0.062 1.00 66.94 78 GLY A N 1
ATOM 586 C CA . GLY A 1 78 ? 25.125 -19.718 -1.290 1.00 66.94 78 GLY A CA 1
ATOM 587 C C . GLY A 1 78 ? 25.633 -18.799 -2.409 1.00 66.94 78 GLY A C 1
ATOM 588 O O . GLY A 1 78 ? 26.004 -17.655 -2.138 1.00 66.94 78 GLY A O 1
ATOM 589 N N . PRO A 1 79 ? 25.647 -19.268 -3.673 1.00 67.44 79 PRO A N 1
ATOM 590 C CA . PRO A 1 79 ? 25.973 -18.418 -4.815 1.00 67.44 79 PRO A CA 1
ATOM 591 C C . PRO A 1 79 ? 24.981 -17.253 -4.903 1.00 67.44 79 PRO A C 1
ATOM 593 O O . PRO A 1 79 ? 23.784 -17.430 -4.674 1.00 67.44 79 PRO A O 1
ATOM 596 N N . SER A 1 80 ? 25.476 -16.058 -5.227 1.00 65.56 80 SER A N 1
ATOM 597 C CA . SER A 1 80 ? 24.627 -14.884 -5.424 1.00 65.56 80 SER A CA 1
ATOM 598 C C . SER A 1 80 ? 23.627 -15.142 -6.549 1.00 65.56 80 SER A C 1
ATOM 600 O O . SER A 1 80 ? 24.023 -15.486 -7.665 1.00 65.56 80 SER A O 1
ATOM 602 N N . VAL A 1 81 ? 22.342 -14.962 -6.255 1.00 67.94 81 VAL A N 1
ATOM 603 C CA . VAL A 1 81 ? 21.257 -15.076 -7.233 1.00 67.94 81 VAL A CA 1
ATOM 604 C C . VAL A 1 81 ? 20.714 -13.675 -7.496 1.00 67.94 81 VAL A C 1
ATOM 606 O O . VAL A 1 81 ? 20.490 -12.898 -6.564 1.00 67.94 81 VAL A O 1
ATOM 609 N N . TYR A 1 82 ? 20.532 -13.339 -8.771 1.00 71.50 82 TYR A N 1
ATOM 610 C CA . TYR A 1 82 ? 19.829 -12.126 -9.177 1.00 71.50 82 TYR A CA 1
ATOM 611 C C . TYR A 1 82 ? 18.324 -12.401 -9.126 1.00 71.50 82 TYR A C 1
ATOM 613 O O . TYR A 1 82 ? 17.847 -13.299 -9.815 1.00 71.50 82 TYR A O 1
ATOM 621 N N . GLU A 1 83 ? 17.582 -11.667 -8.294 1.00 69.38 83 GLU A N 1
ATOM 622 C CA . GLU A 1 83 ? 16.128 -11.867 -8.148 1.00 69.38 83 GLU A CA 1
ATOM 623 C C . GLU A 1 83 ? 15.310 -10.980 -9.088 1.00 69.38 83 GLU A C 1
ATOM 625 O O . GLU A 1 83 ? 14.211 -11.354 -9.488 1.00 69.38 83 GLU A O 1
ATOM 630 N N . GLN A 1 84 ? 15.829 -9.802 -9.438 1.00 78.81 84 GLN A N 1
ATOM 631 C CA . GLN A 1 84 ? 15.120 -8.833 -10.269 1.00 78.81 84 GLN A CA 1
ATOM 632 C C . GLN A 1 84 ? 16.066 -8.256 -11.312 1.00 78.81 84 GLN A C 1
ATOM 634 O O . GLN A 1 84 ? 16.762 -7.276 -11.045 1.00 78.81 84 GLN A O 1
ATOM 639 N N . VAL A 1 85 ? 16.090 -8.881 -12.489 1.00 85.06 85 VAL A N 1
ATOM 640 C CA . VAL A 1 85 ? 16.754 -8.338 -13.676 1.00 85.06 85 VAL A CA 1
ATOM 641 C C . VAL A 1 85 ? 15.715 -7.591 -14.503 1.00 85.06 85 VAL A C 1
ATOM 643 O O . VAL A 1 85 ? 14.635 -8.115 -14.778 1.00 85.06 85 VAL A O 1
ATOM 646 N N . ARG A 1 86 ? 16.005 -6.344 -14.862 1.00 89.25 86 ARG A N 1
ATOM 647 C CA . ARG A 1 86 ? 15.069 -5.475 -15.582 1.00 89.25 86 ARG A CA 1
ATOM 648 C C . ARG A 1 86 ? 15.800 -4.495 -16.485 1.00 89.25 86 ARG A C 1
ATOM 650 O O . ARG A 1 86 ? 16.912 -4.074 -16.175 1.00 89.25 86 ARG A O 1
ATOM 657 N N . VAL A 1 87 ? 15.139 -4.074 -17.555 1.00 89.19 87 VAL A N 1
ATOM 658 C CA . VAL A 1 87 ? 15.593 -2.946 -18.371 1.00 89.19 87 VAL A CA 1
ATOM 659 C C . VAL A 1 87 ? 15.051 -1.646 -17.791 1.00 89.19 87 VAL A C 1
ATOM 661 O O . VAL A 1 87 ? 13.850 -1.517 -17.525 1.00 89.19 87 VAL A O 1
ATOM 664 N N . VAL A 1 88 ? 15.946 -0.679 -17.617 1.00 89.56 88 VAL A N 1
ATOM 665 C CA . VAL A 1 88 ? 15.661 0.666 -17.122 1.00 89.56 88 VAL A CA 1
ATOM 666 C C . VAL A 1 88 ? 16.084 1.681 -18.173 1.00 89.56 88 VAL A C 1
ATOM 668 O O . VAL A 1 88 ? 17.127 1.543 -18.807 1.00 89.56 88 VAL A O 1
ATOM 671 N N . TRP A 1 89 ? 15.275 2.721 -18.352 1.00 91.06 89 TRP A N 1
ATOM 672 C CA . TRP A 1 89 ? 15.624 3.850 -19.203 1.00 91.06 89 TRP A CA 1
ATOM 673 C C . TRP A 1 89 ? 16.066 5.022 -18.332 1.00 91.06 89 TRP A C 1
ATOM 675 O O . TRP A 1 89 ? 15.252 5.679 -17.682 1.00 91.06 89 TRP A O 1
ATOM 685 N N . ARG A 1 90 ? 17.375 5.272 -18.298 1.00 87.25 90 ARG A N 1
ATOM 686 C CA . ARG A 1 90 ? 17.936 6.437 -17.621 1.00 87.25 90 ARG A CA 1
ATOM 687 C C . ARG A 1 90 ? 17.777 7.660 -18.502 1.00 87.25 90 ARG A C 1
ATOM 689 O O . ARG A 1 90 ? 17.904 7.598 -19.721 1.00 87.25 90 ARG A O 1
ATOM 696 N N . ARG A 1 91 ? 17.451 8.789 -17.894 1.00 84.62 91 ARG A N 1
ATOM 697 C CA . ARG A 1 91 ? 17.229 10.031 -18.622 1.00 84.62 91 ARG A CA 1
ATOM 698 C C . ARG A 1 91 ? 17.984 11.157 -17.935 1.00 84.62 91 ARG A C 1
ATOM 700 O O . ARG A 1 91 ? 17.955 11.221 -16.713 1.00 84.62 91 ARG A O 1
ATOM 707 N N . PRO A 1 92 ? 18.645 12.051 -18.682 1.00 84.25 92 PRO A N 1
ATOM 708 C CA . PRO A 1 92 ? 19.255 13.232 -18.083 1.00 84.25 92 PRO A CA 1
ATOM 709 C C . PRO A 1 92 ? 18.201 14.268 -17.655 1.00 84.25 92 PRO A C 1
ATOM 711 O O . PRO A 1 92 ? 18.457 15.075 -16.770 1.00 84.25 92 PRO A O 1
ATOM 714 N N . ASP A 1 93 ? 17.006 14.246 -18.259 1.00 84.62 93 ASP A N 1
ATOM 715 C CA . ASP A 1 93 ? 15.927 15.219 -18.045 1.00 84.62 93 ASP A CA 1
ATOM 716 C C . ASP A 1 93 ? 14.834 14.754 -17.060 1.00 84.62 93 ASP A C 1
ATOM 718 O O . ASP A 1 93 ? 13.792 15.414 -16.935 1.00 84.62 93 ASP A O 1
ATOM 722 N N . ALA A 1 94 ? 15.041 13.613 -16.392 1.00 83.19 94 ALA A N 1
ATOM 723 C CA . ALA A 1 94 ? 14.167 13.075 -15.353 1.00 83.19 94 ALA A CA 1
ATOM 724 C C . ALA A 1 94 ? 14.934 12.162 -14.390 1.00 83.19 94 ALA A C 1
ATOM 726 O O . ALA A 1 94 ? 15.855 11.462 -14.791 1.00 83.19 94 ALA A O 1
ATOM 727 N N . ALA A 1 95 ? 14.500 12.104 -13.130 1.00 82.19 95 ALA A N 1
ATOM 728 C CA . ALA A 1 95 ? 15.133 11.245 -12.131 1.00 82.19 95 ALA A CA 1
ATOM 729 C C . ALA A 1 95 ? 14.982 9.742 -12.446 1.00 82.19 95 ALA A C 1
ATOM 731 O O . ALA A 1 95 ? 15.850 8.946 -12.094 1.00 82.19 95 ALA A O 1
ATOM 732 N N . CYS A 1 96 ? 13.888 9.338 -13.108 1.00 84.25 96 CYS A N 1
ATOM 733 C CA . CYS A 1 96 ? 13.658 7.949 -13.509 1.00 84.25 96 CYS A CA 1
ATOM 734 C C . CYS A 1 96 ? 12.641 7.790 -14.657 1.00 84.25 96 CYS A C 1
ATOM 736 O O . CYS A 1 96 ? 11.873 8.711 -14.957 1.00 84.25 96 CYS A O 1
ATOM 738 N N . SER A 1 97 ? 12.612 6.593 -15.260 1.00 89.25 97 SER A N 1
ATOM 739 C CA . SER A 1 97 ? 11.538 6.159 -16.160 1.00 89.25 97 SER A CA 1
ATOM 740 C C . SER A 1 97 ? 10.275 5.765 -15.401 1.00 89.25 97 SER A C 1
ATOM 742 O O . SER A 1 97 ? 10.321 5.323 -14.251 1.00 89.25 97 SER A O 1
ATOM 744 N N . CYS A 1 98 ? 9.127 5.914 -16.059 1.00 89.62 98 CYS A N 1
ATOM 745 C CA . CYS A 1 98 ? 7.828 5.589 -15.480 1.00 89.62 98 CYS A CA 1
ATOM 746 C C . CYS A 1 98 ? 7.545 4.083 -15.424 1.00 89.62 98 CYS A C 1
ATOM 748 O O . CYS A 1 98 ? 6.772 3.628 -14.585 1.00 89.62 98 CYS A O 1
ATOM 750 N N . THR A 1 99 ? 8.173 3.299 -16.299 1.00 91.06 99 THR A N 1
ATOM 751 C CA . THR A 1 99 ? 8.077 1.836 -16.298 1.00 91.06 99 THR A CA 1
ATOM 752 C C . THR A 1 99 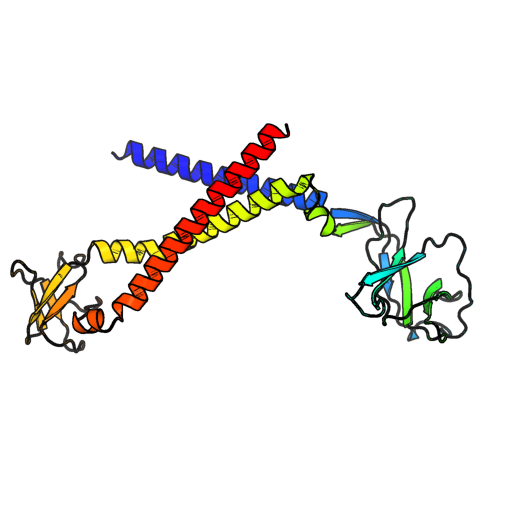? 9.454 1.207 -16.479 1.00 91.06 99 THR A C 1
ATOM 754 O O . THR A 1 99 ? 10.407 1.851 -16.933 1.00 91.06 99 THR A O 1
ATOM 757 N N . THR A 1 100 ? 9.553 -0.064 -16.099 1.00 90.31 100 THR A N 1
ATOM 758 C CA . THR A 1 100 ? 10.705 -0.935 -16.353 1.00 90.31 100 THR A CA 1
ATOM 759 C C . THR A 1 100 ? 10.206 -2.235 -16.963 1.00 90.31 100 THR A C 1
ATOM 761 O O . THR A 1 100 ? 9.098 -2.661 -16.641 1.00 90.31 100 THR A O 1
ATOM 764 N N . ILE A 1 101 ? 11.026 -2.890 -17.779 1.00 91.38 101 ILE A N 1
ATOM 765 C CA . ILE A 1 101 ? 10.673 -4.175 -18.392 1.00 91.38 101 ILE A CA 1
ATOM 766 C C . ILE A 1 101 ? 11.353 -5.298 -17.605 1.00 91.38 101 ILE A C 1
ATOM 768 O O . ILE A 1 101 ? 12.586 -5.319 -17.568 1.00 91.38 101 ILE A O 1
ATOM 772 N N . PRO A 1 102 ? 10.607 -6.197 -16.937 1.00 89.88 102 PRO A N 1
ATOM 773 C CA . PRO A 1 102 ? 11.209 -7.340 -16.261 1.00 89.88 102 PRO A CA 1
ATOM 774 C C . PRO A 1 102 ? 11.792 -8.307 -17.295 1.00 89.88 102 PRO A C 1
ATOM 776 O O . PRO A 1 102 ? 11.174 -8.564 -18.325 1.00 89.88 102 PRO A O 1
ATOM 779 N N . LEU A 1 103 ? 12.974 -8.854 -17.014 1.00 87.25 103 LEU A N 1
ATOM 780 C CA . LEU A 1 103 ? 13.601 -9.863 -17.862 1.00 87.25 103 LEU A CA 1
ATOM 781 C C . LEU A 1 103 ? 13.457 -11.252 -17.228 1.00 87.25 103 LEU A C 1
ATOM 783 O O . LEU A 1 103 ? 13.681 -11.406 -16.022 1.00 87.25 103 LEU A O 1
ATOM 787 N N . PRO A 1 104 ? 13.069 -12.275 -18.008 1.00 80.62 104 PRO A N 1
ATOM 788 C CA . PRO A 1 104 ? 12.892 -13.619 -17.487 1.00 80.62 104 PRO A CA 1
ATOM 789 C C . PRO A 1 104 ? 14.245 -14.281 -17.192 1.00 80.62 104 PRO A C 1
ATOM 791 O O . PRO A 1 104 ? 15.067 -14.475 -18.083 1.00 80.62 104 PRO A O 1
ATOM 794 N N . GLY A 1 105 ? 14.439 -14.702 -15.940 1.00 66.81 105 GLY A N 1
ATOM 795 C CA . GLY A 1 105 ? 15.542 -15.570 -15.516 1.00 66.81 105 GLY A CA 1
ATOM 796 C C . GLY A 1 105 ? 16.623 -14.882 -14.677 1.00 66.81 105 GLY A C 1
ATOM 797 O O . GLY A 1 105 ? 16.916 -13.703 -14.834 1.00 66.81 105 GLY A O 1
ATOM 798 N N . GLY A 1 106 ? 17.272 -15.650 -13.794 1.00 58.56 106 GLY A N 1
ATOM 799 C CA . GLY A 1 106 ? 18.440 -15.213 -13.009 1.00 58.56 106 GLY A CA 1
ATOM 800 C C . GLY A 1 106 ? 19.745 -15.172 -13.819 1.00 58.56 106 GLY A C 1
ATOM 801 O O . GLY A 1 106 ? 20.825 -15.388 -13.264 1.00 58.56 106 GLY A O 1
ATOM 802 N N . ALA A 1 107 ? 19.647 -15.001 -15.141 1.00 55.97 107 ALA A N 1
ATOM 803 C CA . ALA A 1 107 ? 20.774 -15.065 -16.059 1.00 55.97 107 ALA A CA 1
ATOM 804 C C . ALA A 1 107 ? 21.736 -13.891 -15.825 1.00 55.97 107 ALA A C 1
ATOM 806 O O . ALA A 1 107 ? 21.321 -12.752 -15.622 1.00 55.97 107 ALA A O 1
ATOM 807 N N . LYS A 1 108 ? 23.040 -14.191 -15.851 1.00 61.62 108 LYS A N 1
ATOM 808 C CA . LYS A 1 108 ? 24.121 -13.262 -15.480 1.00 61.62 108 LYS A CA 1
ATOM 809 C C . LYS A 1 108 ? 24.346 -12.128 -16.486 1.00 61.62 108 LYS A C 1
ATOM 811 O O . LYS A 1 108 ? 25.033 -11.168 -16.149 1.00 61.62 108 LYS A O 1
ATOM 816 N N . THR A 1 109 ? 23.795 -12.235 -17.694 1.00 74.06 109 THR A N 1
ATOM 817 C CA . THR A 1 109 ? 24.085 -11.298 -18.780 1.00 74.06 109 THR A CA 1
ATOM 818 C C . THR A 1 109 ? 22.961 -11.305 -19.807 1.00 74.06 109 THR A C 1
ATOM 820 O O . THR A 1 109 ? 22.650 -12.345 -20.387 1.00 74.06 109 THR A O 1
ATOM 823 N N . PHE A 1 110 ? 22.379 -10.131 -20.029 1.00 84.19 110 PHE A N 1
ATOM 824 C CA . PHE A 1 110 ? 21.509 -9.843 -21.161 1.00 84.19 110 PHE A CA 1
ATOM 825 C C . PHE A 1 110 ? 22.206 -8.825 -22.056 1.00 84.19 110 PHE A C 1
ATOM 827 O O . PHE A 1 110 ? 23.006 -8.012 -21.588 1.00 84.19 110 PHE A O 1
ATOM 834 N N . GLU A 1 111 ? 21.883 -8.864 -23.337 1.00 87.06 111 GLU A N 1
ATOM 835 C CA . GLU A 1 111 ? 22.297 -7.877 -24.319 1.00 87.06 111 GLU A CA 1
ATOM 836 C C . GLU A 1 111 ? 21.068 -7.152 -24.860 1.00 87.06 111 GLU A C 1
ATOM 838 O O . GLU A 1 111 ? 20.026 -7.765 -25.085 1.00 87.06 111 GLU A O 1
ATOM 843 N N . LEU A 1 112 ? 21.185 -5.843 -25.074 1.00 87.56 112 LEU A N 1
ATOM 844 C CA . LEU A 1 112 ? 20.154 -5.064 -25.747 1.00 87.56 112 LEU A CA 1
ATOM 845 C C . LEU A 1 112 ? 20.525 -4.910 -27.220 1.00 87.56 112 LEU A C 1
ATOM 847 O O . LEU A 1 112 ? 21.637 -4.502 -27.546 1.00 87.56 112 LEU A O 1
ATOM 851 N N . ARG A 1 113 ? 19.578 -5.220 -28.098 1.00 87.62 113 ARG A N 1
ATOM 852 C CA . ARG A 1 113 ? 19.675 -5.019 -29.545 1.00 87.62 113 ARG A CA 1
ATOM 853 C C . ARG A 1 113 ? 18.568 -4.093 -30.007 1.00 87.62 113 ARG A C 1
ATOM 855 O O . ARG A 1 113 ? 17.560 -3.948 -29.315 1.00 87.62 113 ARG A O 1
ATOM 862 N N . ARG A 1 114 ? 18.748 -3.462 -31.162 1.00 86.50 114 ARG A N 1
ATOM 863 C CA . ARG A 1 114 ? 17.723 -2.626 -31.782 1.00 86.50 114 ARG A CA 1
ATOM 864 C C . ARG A 1 114 ? 17.371 -3.227 -33.130 1.00 86.50 114 ARG A C 1
ATOM 866 O O . ARG A 1 114 ? 18.243 -3.419 -33.969 1.00 86.50 114 ARG A O 1
ATOM 873 N N . ASP A 1 115 ? 16.097 -3.523 -33.322 1.00 84.19 115 ASP A N 1
ATOM 874 C CA . ASP A 1 115 ? 15.580 -3.839 -34.640 1.00 84.19 115 ASP A CA 1
ATOM 875 C C . ASP A 1 115 ? 15.488 -2.543 -35.456 1.00 84.19 115 ASP A C 1
ATOM 877 O O . ASP A 1 115 ? 14.866 -1.564 -35.029 1.00 84.19 115 ASP A O 1
ATOM 881 N N . ARG A 1 116 ? 16.143 -2.523 -36.618 1.00 80.88 116 ARG A N 1
ATOM 882 C CA . ARG A 1 116 ? 16.192 -1.349 -37.493 1.00 80.88 116 ARG A CA 1
ATOM 883 C C . ARG A 1 116 ? 14.874 -1.106 -38.209 1.00 80.88 116 ARG A C 1
ATOM 885 O O . ARG A 1 116 ? 14.548 0.051 -38.459 1.00 80.88 116 ARG A O 1
ATOM 892 N N . GLU A 1 117 ? 14.124 -2.160 -38.516 1.00 81.44 117 GLU A N 1
ATOM 893 C CA . GLU A 1 117 ? 12.883 -2.025 -39.274 1.00 81.44 117 GLU A CA 1
ATOM 894 C C . GLU A 1 117 ? 11.762 -1.467 -38.404 1.00 81.44 117 GLU A C 1
ATOM 896 O O . GLU A 1 117 ? 11.125 -0.473 -38.753 1.00 81.44 117 GLU A O 1
ATOM 901 N N . THR A 1 118 ? 11.543 -2.065 -37.232 1.00 82.75 118 THR A N 1
ATOM 902 C CA . THR A 1 118 ? 10.468 -1.631 -36.332 1.00 82.75 118 THR A CA 1
ATOM 903 C C . THR A 1 118 ? 10.903 -0.555 -35.335 1.00 82.75 118 THR A C 1
ATOM 905 O O . THR A 1 118 ? 10.062 0.001 -34.617 1.00 82.75 118 THR A O 1
ATOM 908 N N . GLY A 1 119 ? 12.210 -0.291 -35.229 1.00 83.50 119 GLY A N 1
ATOM 909 C CA . GLY A 1 119 ? 12.802 0.600 -34.232 1.00 83.50 119 GLY A CA 1
ATOM 910 C C . GLY A 1 119 ? 12.694 0.092 -32.789 1.00 83.50 119 GLY A C 1
ATOM 911 O O . GLY A 1 119 ? 13.011 0.849 -31.867 1.00 83.50 119 GLY A O 1
ATOM 912 N N . ALA A 1 120 ? 12.217 -1.140 -32.575 1.00 89.00 120 ALA A N 1
ATOM 913 C CA . ALA A 1 120 ? 12.047 -1.730 -31.254 1.00 89.00 120 ALA A CA 1
ATOM 914 C C . ALA A 1 120 ? 13.387 -2.181 -30.659 1.00 89.00 120 ALA A C 1
ATOM 916 O O . ALA A 1 120 ? 14.313 -2.568 -31.367 1.00 89.00 120 ALA A O 1
ATOM 917 N N . PHE A 1 121 ? 13.482 -2.152 -29.335 1.00 90.44 121 PHE A N 1
ATOM 918 C CA . PHE A 1 121 ? 14.602 -2.723 -28.600 1.00 90.44 121 PHE A CA 1
ATOM 919 C C . PHE A 1 121 ? 14.263 -4.151 -28.190 1.00 90.44 121 PHE A C 1
ATOM 921 O O . PHE A 1 121 ? 13.130 -4.431 -27.806 1.00 90.44 121 PHE A O 1
ATOM 928 N N . ILE A 1 122 ? 15.244 -5.042 -28.240 1.00 90.12 122 ILE A N 1
ATOM 929 C CA . ILE A 1 122 ? 15.102 -6.460 -27.925 1.00 90.12 122 ILE A CA 1
ATOM 930 C C . ILE A 1 122 ? 16.138 -6.812 -26.864 1.00 90.12 122 ILE A C 1
ATOM 932 O O . ILE A 1 122 ? 17.331 -6.579 -27.051 1.00 90.12 122 ILE A O 1
ATOM 936 N N . ALA A 1 123 ? 15.687 -7.383 -25.752 1.00 89.56 123 ALA A N 1
ATOM 937 C CA . ALA A 1 123 ? 16.558 -7.997 -24.766 1.00 89.56 123 ALA A CA 1
ATOM 938 C C . ALA A 1 123 ? 16.826 -9.451 -25.159 1.00 89.56 123 ALA A C 1
ATOM 940 O O . ALA A 1 123 ? 15.904 -10.262 -25.293 1.00 89.56 123 ALA A O 1
ATOM 941 N N . VAL A 1 124 ? 18.097 -9.780 -25.329 1.00 87.81 124 VAL A N 1
ATOM 942 C CA . VAL A 1 124 ? 18.578 -11.086 -25.766 1.00 87.81 124 VAL A CA 1
ATOM 943 C C . VAL A 1 124 ? 19.361 -11.725 -24.623 1.00 87.81 124 VAL A C 1
ATOM 945 O O . VAL A 1 124 ? 20.152 -11.055 -23.957 1.00 87.81 124 VAL A O 1
ATOM 948 N N . ASP A 1 125 ? 19.117 -13.005 -24.356 1.00 87.00 125 ASP A N 1
ATOM 949 C CA . ASP A 1 125 ? 19.851 -13.740 -23.325 1.00 87.00 125 ASP A CA 1
ATOM 950 C C . ASP A 1 125 ? 21.277 -14.128 -23.780 1.00 87.00 125 ASP A C 1
ATOM 952 O O . ASP A 1 125 ? 21.694 -13.903 -24.918 1.00 87.00 125 ASP A O 1
ATOM 956 N N . TYR A 1 126 ? 22.045 -14.745 -22.880 1.00 81.88 126 TYR A N 1
ATOM 957 C CA . TYR A 1 126 ? 23.424 -15.174 -23.143 1.00 81.88 126 TYR A CA 1
ATOM 958 C C . TYR A 1 126 ? 23.572 -16.233 -24.252 1.00 81.88 126 TYR A C 1
ATOM 960 O O . TYR A 1 126 ? 24.679 -16.410 -24.758 1.00 81.88 126 TYR A O 1
ATOM 968 N N . VAL A 1 127 ? 22.498 -16.944 -24.623 1.00 84.25 127 VAL A N 1
ATOM 969 C CA . VAL A 1 127 ? 22.500 -17.901 -25.746 1.00 84.25 127 VAL A CA 1
ATOM 970 C C . VAL A 1 127 ? 21.991 -17.276 -27.044 1.00 84.25 127 VAL A C 1
ATOM 972 O O . VAL A 1 127 ? 21.846 -17.979 -28.042 1.00 84.25 127 VAL A O 1
ATOM 975 N N . GLY A 1 128 ? 21.733 -15.967 -27.059 1.00 82.69 128 GLY A N 1
ATOM 976 C CA . GLY A 1 128 ? 21.271 -15.264 -28.248 1.00 82.69 128 GLY A CA 1
ATOM 977 C C . GLY A 1 128 ? 19.763 -15.366 -28.487 1.00 82.69 128 GLY A C 1
ATOM 978 O O . GLY A 1 128 ? 19.315 -15.027 -29.579 1.00 82.69 128 GLY A O 1
ATOM 979 N N . ARG A 1 129 ? 18.962 -15.827 -27.514 1.00 86.56 129 ARG A N 1
ATOM 980 C CA . ARG A 1 129 ? 17.504 -15.928 -27.672 1.00 86.56 129 ARG A CA 1
ATOM 981 C C . ARG A 1 129 ? 16.824 -14.607 -27.304 1.00 86.56 129 ARG A C 1
ATOM 983 O O . ARG A 1 129 ? 17.083 -14.078 -26.219 1.00 86.56 129 ARG A O 1
ATOM 990 N N . PRO A 1 130 ? 15.932 -14.078 -28.160 1.00 87.31 130 PRO A N 1
ATOM 991 C CA . PRO A 1 130 ? 15.134 -12.909 -27.822 1.00 87.31 130 PRO A CA 1
ATOM 992 C C . PRO A 1 130 ? 14.161 -13.270 -26.696 1.00 87.31 130 PRO A C 1
ATOM 994 O O . PRO A 1 130 ? 13.445 -14.267 -26.774 1.00 87.31 130 PRO A O 1
ATOM 997 N N . THR A 1 131 ? 14.155 -12.468 -25.635 1.00 89.19 131 THR A N 1
ATOM 998 C CA . THR A 1 131 ? 13.325 -12.712 -24.445 1.00 89.19 131 THR A CA 1
ATOM 999 C C . THR A 1 131 ? 12.152 -11.754 -24.368 1.00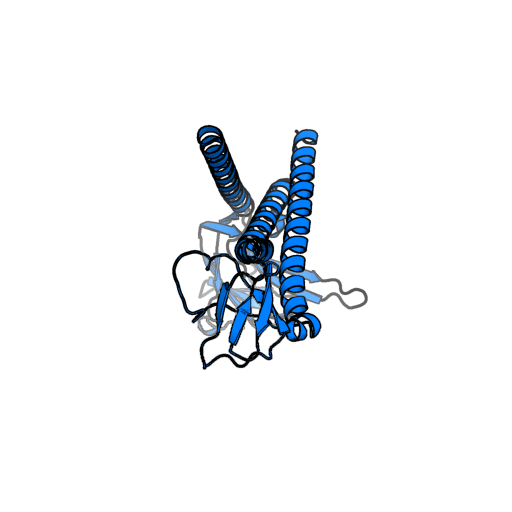 89.19 131 THR A C 1
ATOM 1001 O O . THR A 1 131 ? 11.019 -12.192 -24.199 1.00 89.19 131 THR A O 1
ATOM 1004 N N . VAL A 1 132 ? 12.414 -10.457 -24.524 1.00 91.00 132 VAL A N 1
ATOM 1005 C CA . VAL A 1 132 ? 11.397 -9.405 -24.490 1.00 91.00 132 VAL A CA 1
ATOM 1006 C C . VAL A 1 132 ? 11.762 -8.328 -25.500 1.00 91.00 132 VAL A C 1
ATOM 1008 O O . VAL A 1 132 ? 12.939 -7.989 -25.637 1.00 91.00 132 VAL A O 1
ATOM 1011 N N . ALA A 1 133 ? 10.763 -7.762 -26.172 1.00 91.88 133 ALA A N 1
ATOM 1012 C CA . ALA A 1 133 ? 10.929 -6.574 -26.993 1.00 91.88 133 ALA A CA 1
ATOM 1013 C C . ALA A 1 133 ? 10.079 -5.419 -26.480 1.00 91.88 133 ALA A C 1
ATOM 1015 O O . ALA A 1 133 ? 9.042 -5.618 -25.853 1.00 91.88 133 ALA A O 1
ATOM 1016 N N . PHE A 1 134 ? 10.545 -4.195 -26.698 1.00 93.44 134 PHE A N 1
ATOM 1017 C CA . PHE A 1 134 ? 9.900 -3.004 -26.170 1.00 93.44 134 PHE A CA 1
ATOM 1018 C C . PHE A 1 134 ? 10.237 -1.749 -26.979 1.00 93.44 134 PHE A C 1
ATOM 1020 O O . PHE A 1 134 ? 11.261 -1.658 -27.655 1.00 93.44 134 PHE A O 1
ATOM 1027 N N . ARG A 1 135 ? 9.381 -0.731 -26.873 1.00 92.19 135 ARG A N 1
ATOM 1028 C CA . ARG A 1 135 ? 9.586 0.605 -27.445 1.00 92.19 135 ARG A CA 1
ATOM 1029 C C . ARG A 1 135 ? 9.637 1.665 -26.357 1.00 92.19 135 ARG A C 1
ATOM 1031 O O . ARG A 1 135 ? 8.994 1.550 -25.314 1.00 92.19 135 ARG A O 1
ATOM 1038 N N . LYS A 1 136 ? 10.391 2.728 -26.632 1.00 91.25 136 LYS A N 1
ATOM 1039 C CA . LYS A 1 136 ? 10.388 3.950 -25.827 1.00 91.25 136 LYS A CA 1
ATOM 1040 C C . LYS A 1 136 ? 9.212 4.819 -26.239 1.00 91.25 136 LYS A C 1
ATOM 1042 O O . LYS A 1 136 ? 8.957 5.001 -27.424 1.00 91.25 136 LYS A O 1
ATOM 1047 N N . THR A 1 137 ? 8.534 5.383 -25.256 1.00 91.50 137 THR A N 1
ATOM 1048 C CA . THR A 1 137 ? 7.425 6.313 -25.465 1.00 91.50 137 THR A CA 1
ATOM 1049 C C . THR A 1 137 ? 7.602 7.510 -24.543 1.00 91.50 137 THR A C 1
ATOM 1051 O O . THR A 1 137 ? 7.889 7.357 -23.357 1.00 91.50 137 THR A O 1
ATOM 1054 N N . GLU A 1 138 ? 7.495 8.716 -25.095 1.00 91.00 138 GLU A N 1
ATOM 1055 C CA . GLU A 1 138 ? 7.638 9.968 -24.350 1.00 91.00 138 GLU A CA 1
ATOM 1056 C C . GLU A 1 138 ? 6.349 10.238 -23.568 1.00 91.00 138 GLU A C 1
ATOM 1058 O O . GLU A 1 138 ? 5.385 10.798 -24.082 1.00 91.00 138 GLU A O 1
ATOM 1063 N N . THR A 1 139 ? 6.290 9.781 -22.319 1.00 89.31 139 THR A N 1
ATOM 1064 C CA . THR A 1 139 ? 5.143 10.002 -21.427 1.00 89.31 139 THR A CA 1
ATOM 1065 C C . THR A 1 139 ? 5.629 10.526 -20.088 1.00 89.31 139 THR A C 1
ATOM 1067 O O . THR A 1 139 ? 6.626 10.047 -19.558 1.00 89.31 139 THR A O 1
ATOM 1070 N N . SER A 1 140 ? 4.949 11.532 -19.544 1.00 90.62 140 SER A N 1
ATOM 1071 C CA . SER A 1 140 ? 5.244 12.070 -18.213 1.00 90.62 140 SER A CA 1
ATOM 1072 C C . SER A 1 140 ? 4.273 11.493 -17.193 1.00 90.62 140 SER A C 1
ATOM 1074 O O . SER A 1 140 ? 3.086 11.349 -17.479 1.00 90.62 140 SER A O 1
ATOM 1076 N N . GLY A 1 141 ? 4.768 11.185 -16.000 1.00 90.50 141 GLY A N 1
ATOM 1077 C CA . GLY A 1 141 ? 3.945 10.615 -14.942 1.00 90.50 141 GLY A CA 1
ATOM 1078 C C . GLY A 1 141 ? 4.589 10.721 -13.568 1.00 90.50 141 GLY A C 1
ATOM 1079 O O . GLY A 1 141 ? 5.532 11.482 -13.348 1.00 90.50 141 GLY A O 1
ATOM 1080 N N . SER A 1 142 ? 4.074 9.924 -12.638 1.00 88.50 142 SER A N 1
ATOM 1081 C CA . SER A 1 142 ? 4.641 9.763 -11.302 1.00 88.50 142 SER A CA 1
ATOM 1082 C C . SER A 1 142 ? 4.724 8.287 -10.939 1.00 88.50 142 SER A C 1
ATOM 1084 O O . SER A 1 142 ? 3.734 7.569 -11.094 1.00 88.50 142 SER A O 1
ATOM 1086 N N . VAL A 1 143 ? 5.865 7.848 -10.410 1.00 88.81 143 VAL A N 1
ATOM 1087 C CA . VAL A 1 143 ? 6.041 6.483 -9.896 1.00 88.81 143 VAL A CA 1
ATOM 1088 C C . VAL A 1 143 ? 6.124 6.511 -8.382 1.00 88.81 143 VAL A C 1
ATOM 1090 O O . VAL A 1 143 ? 6.823 7.332 -7.788 1.00 88.81 143 VAL A O 1
ATOM 1093 N N . PHE A 1 144 ? 5.427 5.570 -7.755 1.00 87.69 144 PHE A N 1
ATOM 1094 C CA . PHE A 1 144 ? 5.499 5.365 -6.321 1.00 87.69 144 PHE A CA 1
ATOM 1095 C C . PHE A 1 144 ? 6.791 4.630 -5.941 1.00 87.69 144 PHE A C 1
ATOM 1097 O O . PHE A 1 144 ? 7.049 3.513 -6.398 1.00 87.69 144 PHE A O 1
ATOM 1104 N N . ARG A 1 145 ? 7.602 5.241 -5.074 1.00 85.12 145 ARG A N 1
ATOM 1105 C CA . ARG A 1 145 ? 8.859 4.680 -4.568 1.00 85.12 145 ARG A CA 1
ATOM 1106 C C . ARG A 1 145 ? 8.703 4.282 -3.097 1.00 85.12 145 ARG A C 1
ATOM 1108 O O . ARG A 1 145 ? 8.893 5.123 -2.220 1.00 85.12 145 ARG A O 1
ATOM 1115 N N . PRO A 1 146 ? 8.441 2.999 -2.778 1.00 80.56 146 PRO A N 1
ATOM 1116 C CA . PRO A 1 146 ? 8.227 2.574 -1.393 1.00 80.56 146 PRO A CA 1
ATOM 1117 C C . PRO A 1 146 ? 9.452 2.815 -0.502 1.00 80.56 146 PRO A C 1
ATOM 1119 O O . PRO A 1 146 ? 9.292 3.112 0.676 1.00 80.56 146 PRO A O 1
ATOM 1122 N N . LYS A 1 147 ? 10.671 2.769 -1.063 1.00 82.06 147 LYS A N 1
ATOM 1123 C CA . LYS A 1 147 ? 11.911 3.077 -0.329 1.00 82.06 147 LYS A CA 1
ATOM 1124 C C . LYS A 1 147 ? 11.896 4.495 0.274 1.00 82.06 147 LYS A C 1
ATOM 1126 O O . LYS A 1 147 ? 12.424 4.675 1.364 1.00 82.06 147 LYS A O 1
ATOM 1131 N N . ARG A 1 148 ? 11.211 5.461 -0.359 1.00 81.38 148 ARG A N 1
ATOM 1132 C CA . ARG A 1 148 ? 11.072 6.836 0.155 1.00 81.38 148 ARG A CA 1
ATOM 1133 C C . ARG A 1 148 ? 10.160 6.953 1.373 1.00 81.38 148 ARG A C 1
ATOM 1135 O O . ARG A 1 148 ? 10.321 7.873 2.168 1.00 81.38 148 ARG A O 1
ATOM 1142 N N . LEU A 1 149 ? 9.230 6.014 1.574 1.00 79.62 149 LEU A N 1
ATOM 1143 C CA . LEU A 1 149 ? 8.382 6.008 2.775 1.00 79.62 149 LEU A CA 1
ATOM 1144 C C . LEU A 1 149 ? 9.190 5.823 4.063 1.00 79.62 149 LEU A C 1
ATOM 1146 O O . LEU A 1 149 ? 8.745 6.245 5.127 1.00 79.62 149 LEU A O 1
ATOM 1150 N N . LEU A 1 150 ? 10.352 5.176 3.960 1.00 81.44 150 LEU A N 1
ATOM 1151 C CA . LEU A 1 150 ? 11.241 4.879 5.079 1.00 81.44 150 LEU A CA 1
ATOM 1152 C C . LEU A 1 150 ? 12.386 5.893 5.210 1.00 81.44 150 LEU A C 1
ATOM 1154 O O . LEU A 1 150 ? 13.256 5.718 6.060 1.00 81.44 150 LEU A O 1
ATOM 1158 N N . GLU A 1 151 ? 12.406 6.947 4.388 1.00 80.94 151 GLU A N 1
ATOM 1159 C CA . GLU A 1 151 ? 13.366 8.037 4.556 1.00 80.94 151 GLU A CA 1
ATOM 1160 C C . GLU A 1 151 ? 13.126 8.753 5.894 1.00 80.94 151 GLU A C 1
ATOM 1162 O O . GLU A 1 151 ? 11.965 8.921 6.283 1.00 80.94 151 GLU A O 1
ATOM 1167 N N . PRO A 1 152 ? 14.183 9.226 6.585 1.00 78.31 152 PRO A N 1
ATOM 1168 C CA . PRO A 1 152 ? 14.079 9.826 7.920 1.00 78.31 152 PRO A CA 1
ATOM 1169 C C . PRO A 1 152 ? 12.993 10.905 8.034 1.00 78.31 152 PRO A C 1
ATOM 1171 O O . PRO A 1 152 ? 12.270 10.959 9.027 1.00 78.31 152 PRO A O 1
ATOM 1174 N N . ASN A 1 153 ? 12.814 11.694 6.971 1.00 78.19 153 ASN A N 1
ATOM 1175 C CA . ASN A 1 153 ? 11.830 12.774 6.894 1.00 78.19 153 ASN A CA 1
ATOM 1176 C C . ASN A 1 153 ? 10.369 12.281 6.931 1.00 78.19 153 ASN A C 1
ATOM 1178 O O . ASN A 1 153 ? 9.480 13.024 7.339 1.00 78.19 153 ASN A O 1
ATOM 1182 N N . ASN A 1 154 ? 10.109 11.031 6.537 1.00 76.69 154 ASN A N 1
ATOM 1183 C CA . ASN A 1 154 ? 8.771 10.437 6.467 1.00 76.69 154 ASN A CA 1
ATOM 1184 C C . ASN A 1 154 ? 8.467 9.488 7.640 1.00 76.69 154 ASN A C 1
ATOM 1186 O O . ASN A 1 154 ? 7.299 9.175 7.884 1.00 76.69 154 ASN A O 1
ATOM 1190 N N . VAL A 1 155 ? 9.480 9.060 8.406 1.00 76.69 155 VAL A N 1
ATOM 1191 C CA . VAL A 1 155 ? 9.309 8.110 9.521 1.00 76.69 155 VAL A CA 1
ATOM 1192 C C . VAL A 1 155 ? 8.362 8.660 10.589 1.00 76.69 155 VAL A C 1
ATOM 1194 O O . VAL A 1 155 ? 7.451 7.952 11.016 1.00 76.69 155 VAL A O 1
ATOM 1197 N N . GLY A 1 156 ? 8.513 9.929 10.986 1.00 74.81 156 GLY A N 1
ATOM 1198 C CA . GLY A 1 156 ? 7.643 10.546 11.997 1.00 74.81 156 GLY A CA 1
ATOM 1199 C C . GLY A 1 156 ? 6.169 10.561 11.578 1.00 74.81 156 GLY A C 1
ATOM 1200 O O . GLY A 1 156 ? 5.284 10.197 12.354 1.00 74.81 156 GLY A O 1
ATOM 1201 N N . ALA A 1 157 ? 5.911 10.891 10.311 1.00 76.88 157 ALA A N 1
ATOM 1202 C CA . ALA A 1 157 ? 4.582 10.844 9.712 1.00 76.88 157 ALA A CA 1
ATOM 1203 C C . ALA A 1 157 ? 3.997 9.421 9.689 1.00 76.88 157 ALA A C 1
ATOM 1205 O O . ALA A 1 157 ? 2.823 9.225 10.009 1.00 76.88 157 ALA A O 1
ATOM 1206 N N . LEU A 1 158 ? 4.812 8.418 9.352 1.00 75.50 158 LEU A N 1
ATOM 1207 C CA . LEU A 1 158 ? 4.395 7.017 9.336 1.00 75.50 158 LEU A CA 1
ATOM 1208 C C . LEU A 1 158 ? 4.024 6.521 10.744 1.00 75.50 158 LEU A C 1
ATOM 1210 O O . LEU A 1 158 ? 2.972 5.908 10.923 1.00 75.50 158 LEU A O 1
ATOM 1214 N N . VAL A 1 159 ? 4.849 6.836 11.750 1.00 77.88 159 VAL A N 1
ATOM 1215 C CA . VAL A 1 159 ? 4.593 6.496 13.162 1.00 77.88 159 VAL A CA 1
ATOM 1216 C C . VAL A 1 159 ? 3.281 7.116 13.637 1.00 77.88 159 VAL A C 1
ATOM 1218 O O . VAL A 1 159 ? 2.469 6.434 14.262 1.00 77.88 159 VAL A O 1
ATOM 1221 N N . PHE A 1 160 ? 3.029 8.378 13.284 1.00 76.94 160 PHE A N 1
ATOM 1222 C CA . PHE A 1 160 ? 1.774 9.051 13.610 1.00 76.94 160 PHE A CA 1
ATOM 1223 C C . PHE A 1 160 ? 0.553 8.352 12.989 1.00 76.94 160 PHE A C 1
ATOM 1225 O O . PHE A 1 160 ? -0.445 8.120 13.674 1.00 76.94 160 PHE A O 1
ATOM 1232 N N . LEU A 1 161 ? 0.629 7.950 11.716 1.00 76.56 161 LEU A N 1
ATOM 1233 C CA . LEU A 1 161 ? -0.459 7.223 11.050 1.00 76.56 161 LEU A CA 1
ATOM 1234 C C . LEU A 1 161 ? -0.713 5.847 11.677 1.00 76.56 161 LEU A C 1
ATOM 1236 O O . LEU A 1 161 ? -1.871 5.470 11.875 1.00 76.56 161 LEU A O 1
ATOM 1240 N N . VAL A 1 162 ? 0.346 5.121 12.044 1.00 76.81 162 VAL A N 1
ATOM 1241 C CA . VAL A 1 162 ? 0.233 3.846 12.770 1.00 76.81 162 VAL A CA 1
ATOM 1242 C C . VAL A 1 162 ? -0.437 4.057 14.128 1.00 76.81 162 VAL A C 1
ATOM 1244 O O . VAL A 1 162 ? -1.336 3.294 14.487 1.00 76.81 162 VAL A O 1
ATOM 1247 N N . ALA A 1 163 ? -0.071 5.115 14.857 1.00 74.25 163 ALA A N 1
ATOM 1248 C CA . ALA A 1 163 ? -0.678 5.442 16.142 1.00 74.25 163 ALA A CA 1
ATOM 1249 C C . ALA A 1 163 ? -2.177 5.768 16.012 1.00 74.25 163 ALA A C 1
ATOM 1251 O O . ALA A 1 163 ? -2.985 5.233 16.775 1.00 74.25 163 ALA A O 1
ATOM 1252 N N . ILE A 1 164 ? -2.581 6.559 15.008 1.00 76.69 164 ILE A N 1
ATOM 1253 C CA . ILE A 1 164 ? -4.003 6.823 14.715 1.00 76.69 164 ILE A CA 1
ATOM 1254 C C . ILE A 1 164 ? -4.745 5.531 14.358 1.00 76.69 164 ILE A C 1
ATOM 1256 O O . ILE A 1 164 ? -5.866 5.311 14.829 1.00 76.69 164 ILE A O 1
ATOM 1260 N N . GLY A 1 165 ? -4.139 4.668 13.538 1.00 70.62 165 GLY A N 1
ATOM 1261 C CA . GLY A 1 165 ? -4.716 3.377 13.162 1.00 70.62 165 GLY A CA 1
ATOM 1262 C C . GLY A 1 165 ? -4.955 2.482 14.380 1.00 70.62 165 GLY A C 1
ATOM 1263 O O . GLY A 1 165 ? -6.060 1.970 14.574 1.00 70.62 165 GLY A O 1
ATOM 1264 N N . ALA A 1 166 ? -3.956 2.367 15.257 1.00 71.44 166 ALA A N 1
ATOM 1265 C CA . ALA A 1 166 ? -4.056 1.626 16.512 1.00 71.44 166 ALA A CA 1
ATOM 1266 C C . ALA A 1 166 ? -5.131 2.209 17.445 1.00 71.44 166 ALA A C 1
ATOM 1268 O O . ALA A 1 166 ? -5.935 1.457 18.002 1.00 71.44 166 ALA A O 1
ATOM 1269 N N . LEU A 1 167 ? -5.205 3.539 17.570 1.00 72.56 167 LEU A N 1
ATOM 1270 C CA . LEU A 1 167 ? -6.226 4.218 18.370 1.00 72.56 167 LEU A CA 1
ATOM 1271 C C . LEU A 1 167 ? -7.638 3.954 17.824 1.00 72.56 167 LEU A C 1
ATOM 1273 O O . LEU A 1 167 ? -8.559 3.669 18.587 1.00 72.56 167 LEU A O 1
ATOM 1277 N N . SER A 1 168 ? -7.807 3.991 16.503 1.00 70.25 168 SER A N 1
ATOM 1278 C CA . SER A 1 168 ? -9.087 3.724 15.836 1.00 70.25 168 SER A CA 1
ATOM 1279 C C . SER A 1 168 ? -9.555 2.287 16.078 1.00 70.25 168 SER A C 1
ATOM 1281 O O . SER A 1 168 ? -10.722 2.051 16.403 1.00 70.25 168 SER A O 1
ATOM 1283 N N . LEU A 1 169 ? -8.632 1.320 16.003 1.00 68.38 169 LEU A N 1
ATOM 1284 C CA . LEU A 1 169 ? -8.902 -0.075 16.353 1.00 68.38 169 LEU A CA 1
ATOM 1285 C C . LEU A 1 169 ? -9.273 -0.226 17.832 1.00 68.38 169 LEU A C 1
ATOM 1287 O O . LEU A 1 169 ? -10.246 -0.914 18.144 1.00 68.38 169 LEU A O 1
ATOM 1291 N N . ALA A 1 170 ? -8.554 0.445 18.736 1.00 65.75 170 ALA A N 1
ATOM 1292 C CA . ALA A 1 170 ? -8.860 0.437 20.163 1.00 65.75 170 ALA A CA 1
ATOM 1293 C C . ALA A 1 170 ? -10.270 0.983 20.441 1.00 65.75 170 ALA A C 1
ATOM 1295 O O . ALA A 1 170 ? -11.057 0.332 21.130 1.00 65.75 170 ALA A O 1
ATOM 1296 N N . VAL A 1 171 ? -10.632 2.126 19.850 1.00 68.31 171 VAL A N 1
ATOM 1297 C CA . VAL A 1 171 ? -11.976 2.715 19.972 1.00 68.31 171 VAL A CA 1
ATOM 1298 C C . VAL A 1 171 ? -13.042 1.759 19.441 1.00 68.31 171 VAL A C 1
ATOM 1300 O O . VAL A 1 171 ? -14.033 1.525 20.128 1.00 68.31 171 VAL A O 1
ATOM 1303 N N . SER A 1 172 ? -12.834 1.148 18.272 1.00 64.75 172 SER A N 1
ATOM 1304 C CA . SER A 1 172 ? -13.767 0.163 17.709 1.00 64.75 172 SER A CA 1
ATOM 1305 C C . SER A 1 172 ? -13.980 -1.030 18.651 1.00 64.75 172 SER A C 1
ATOM 1307 O O . SER A 1 172 ? -15.116 -1.393 18.962 1.00 64.75 172 SER A O 1
ATOM 1309 N N . LYS A 1 173 ? -12.899 -1.590 19.211 1.00 63.47 173 LYS A N 1
ATOM 1310 C CA . LYS A 1 173 ? -12.973 -2.688 20.190 1.00 63.47 173 LYS A CA 1
ATOM 1311 C C . LYS A 1 173 ? -13.719 -2.277 21.463 1.00 63.47 173 LYS A C 1
ATOM 1313 O O . LYS A 1 173 ? -14.538 -3.055 21.952 1.00 63.47 173 LYS A O 1
ATOM 1318 N N . VAL A 1 174 ? -13.499 -1.060 21.970 1.00 66.19 174 VAL A N 1
ATOM 1319 C CA . VAL A 1 174 ? -14.234 -0.516 23.128 1.00 66.19 174 VAL A CA 1
ATOM 1320 C C . VAL A 1 174 ? -15.713 -0.336 22.808 1.00 66.19 174 VAL A C 1
ATOM 1322 O O . VAL A 1 174 ? -16.557 -0.726 23.612 1.00 66.19 174 VAL A O 1
ATOM 1325 N N . LEU A 1 175 ? -16.053 0.221 21.644 1.00 63.84 175 LEU A N 1
ATOM 1326 C CA . LEU A 1 175 ? -17.442 0.414 21.227 1.00 63.84 175 LEU A CA 1
ATOM 1327 C C . LEU A 1 175 ? -18.180 -0.919 21.081 1.00 63.84 175 LEU A C 1
ATOM 1329 O O . LEU A 1 175 ? -19.333 -1.010 21.490 1.00 63.84 175 LEU A O 1
ATOM 1333 N N . LEU A 1 176 ? -17.509 -1.963 20.591 1.00 62.03 176 LEU A N 1
ATOM 1334 C CA . LEU A 1 176 ? -18.062 -3.319 20.534 1.00 62.03 176 LEU A CA 1
ATOM 1335 C C . LEU A 1 176 ? -18.214 -3.960 21.925 1.00 62.03 176 LEU A C 1
ATOM 1337 O O . LEU A 1 176 ? -19.135 -4.744 22.138 1.00 62.03 176 LEU A O 1
ATOM 1341 N N . ALA A 1 177 ? -17.339 -3.636 22.881 1.00 56.94 177 ALA A N 1
ATOM 1342 C CA . ALA A 1 177 ? -17.396 -4.166 24.247 1.00 56.94 177 ALA A CA 1
ATOM 1343 C C . ALA A 1 177 ? -18.388 -3.414 25.160 1.00 56.94 177 ALA A C 1
ATOM 1345 O O . ALA A 1 177 ? -18.918 -3.989 26.112 1.00 56.94 177 ALA A O 1
ATOM 1346 N N . ARG A 1 178 ? -18.664 -2.133 24.882 1.00 58.91 178 ARG A N 1
ATOM 1347 C CA . ARG A 1 178 ? -19.461 -1.244 25.745 1.00 58.91 178 ARG A CA 1
ATOM 1348 C C . ARG A 1 178 ? -20.909 -1.709 25.974 1.00 58.91 178 ARG A C 1
ATOM 1350 O O . ARG A 1 178 ? -21.328 -1.680 27.132 1.00 58.91 178 ARG A O 1
ATOM 1357 N N . PRO A 1 179 ? -21.684 -2.162 24.968 1.00 56.94 179 PRO A N 1
ATOM 1358 C CA . PRO A 1 179 ? -23.040 -2.669 25.190 1.00 56.94 179 PRO A CA 1
ATOM 1359 C C . PRO A 1 179 ? -23.055 -3.866 26.142 1.00 56.94 179 PRO A C 1
ATOM 1361 O O . PRO A 1 179 ? -23.928 -3.974 26.991 1.00 56.94 179 PRO A O 1
ATOM 1364 N N . TYR A 1 180 ? -22.048 -4.735 26.055 1.00 56.28 180 TYR A N 1
ATOM 1365 C CA . TYR A 1 180 ? -21.951 -5.902 26.923 1.00 56.28 180 TYR A CA 1
ATOM 1366 C C . TYR A 1 180 ? -21.516 -5.530 28.346 1.00 56.28 180 TYR A C 1
ATOM 1368 O O . TYR A 1 180 ? -22.149 -5.957 29.303 1.00 56.28 180 TYR A O 1
ATOM 1376 N N . ALA A 1 181 ? -20.502 -4.671 28.503 1.00 56.34 181 ALA A N 1
ATOM 1377 C CA . ALA A 1 181 ? -20.066 -4.194 29.819 1.00 56.34 181 ALA A CA 1
ATOM 1378 C C . ALA A 1 181 ? -21.165 -3.400 30.554 1.00 56.34 181 ALA A C 1
ATOM 1380 O O . ALA A 1 181 ? -21.293 -3.493 31.773 1.00 56.34 181 ALA A O 1
ATOM 1381 N N . THR A 1 182 ? -21.979 -2.638 29.817 1.00 58.75 182 THR A N 1
ATOM 1382 C CA . THR A 1 182 ? -23.136 -1.930 30.389 1.00 58.75 182 THR A CA 1
ATOM 1383 C C . THR A 1 182 ? -24.276 -2.873 30.766 1.00 58.75 182 THR A C 1
ATOM 1385 O O . THR A 1 182 ? -24.835 -2.696 31.844 1.00 58.75 182 THR A O 1
ATOM 1388 N N . ARG A 1 183 ? -24.569 -3.907 29.961 1.00 56.09 183 ARG A N 1
ATOM 1389 C CA . ARG A 1 183 ? -25.527 -4.964 30.337 1.00 56.09 183 ARG A CA 1
ATOM 1390 C C . ARG A 1 183 ? -25.066 -5.718 31.584 1.00 56.09 183 ARG A C 1
ATOM 1392 O O . ARG A 1 183 ? -25.815 -5.782 32.549 1.00 56.09 183 ARG A O 1
ATOM 1399 N N . LEU A 1 184 ? -23.811 -6.169 31.618 1.00 57.56 184 LEU A N 1
ATOM 1400 C CA . LEU A 1 184 ? -23.214 -6.882 32.756 1.00 57.56 184 LEU A CA 1
ATOM 1401 C C . LEU A 1 184 ? -23.294 -6.115 34.077 1.00 57.56 184 LEU A C 1
ATOM 1403 O O . LEU A 1 184 ? -23.567 -6.714 35.109 1.00 57.56 184 LEU A O 1
ATOM 1407 N N . ARG A 1 185 ? -23.051 -4.798 34.067 1.00 56.75 185 ARG A N 1
ATOM 1408 C CA . ARG A 1 185 ? -23.104 -3.984 35.293 1.00 56.75 185 ARG A CA 1
ATOM 1409 C C . ARG A 1 185 ? -24.505 -3.935 35.902 1.00 56.75 185 ARG A C 1
ATOM 1411 O O . ARG A 1 185 ? -24.636 -3.695 37.098 1.00 56.75 185 ARG A O 1
ATOM 1418 N N . ASN A 1 186 ? -25.527 -4.137 35.079 1.00 59.06 186 ASN A N 1
ATOM 1419 C CA . ASN A 1 186 ? -26.903 -4.107 35.532 1.00 59.06 186 ASN A CA 1
ATOM 1420 C C . ASN A 1 186 ? -27.370 -5.491 35.986 1.00 59.06 186 ASN A C 1
ATOM 1422 O O . ASN A 1 186 ? -28.289 -5.563 36.775 1.00 59.06 186 ASN A O 1
ATOM 1426 N N . TRP A 1 187 ? -26.751 -6.586 35.556 1.00 65.06 187 TRP A N 1
ATOM 1427 C CA . TRP A 1 187 ? -27.206 -7.936 35.891 1.00 65.06 187 TRP A CA 1
ATOM 1428 C C . TRP A 1 187 ? -27.297 -8.185 37.408 1.00 65.06 187 TRP A C 1
ATOM 1430 O O . TRP A 1 187 ? -26.355 -7.920 38.154 1.00 65.06 187 TRP A O 1
ATOM 1440 N N . GLN A 1 188 ? -28.445 -8.699 37.856 1.00 65.25 188 GLN A N 1
ATOM 1441 C CA . GLN A 1 188 ? -28.739 -9.009 39.255 1.00 65.25 188 GLN A CA 1
ATOM 1442 C C . GLN A 1 188 ? -28.959 -10.511 39.432 1.00 65.25 188 GLN A C 1
ATOM 1444 O O . GLN A 1 188 ? -29.526 -11.178 38.564 1.00 65.25 188 GLN A O 1
ATOM 1449 N N . SER A 1 189 ? -28.513 -11.038 40.570 1.00 70.69 189 SER A N 1
ATOM 1450 C CA . SER A 1 189 ? -28.839 -12.401 40.991 1.00 70.69 189 SER A CA 1
ATOM 1451 C C . SER A 1 189 ? -30.328 -12.500 41.317 1.00 70.69 189 SER A C 1
ATOM 1453 O O . SER A 1 189 ? -30.871 -11.599 41.949 1.00 70.69 189 SER A O 1
ATOM 1455 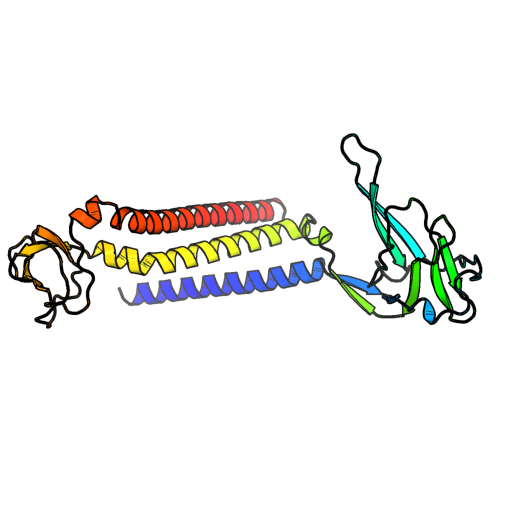N N . ALA A 1 190 ? -30.965 -13.595 40.922 1.00 75.50 190 ALA A N 1
ATOM 1456 C CA . ALA A 1 190 ? -32.356 -13.923 41.209 1.00 75.50 190 ALA A CA 1
ATOM 1457 C C . ALA A 1 190 ? -32.511 -15.442 41.366 1.00 75.50 190 ALA A C 1
ATOM 1459 O O . ALA A 1 190 ? -31.599 -16.204 41.045 1.00 75.50 190 ALA A O 1
ATOM 1460 N N . THR A 1 191 ? -33.676 -15.887 41.819 1.00 79.94 191 THR A N 1
ATOM 1461 C CA . THR A 1 191 ? -33.997 -17.303 42.000 1.00 79.94 191 THR A CA 1
ATOM 1462 C C . THR A 1 191 ? -35.134 -17.686 41.063 1.00 79.94 191 THR A C 1
ATOM 1464 O O . THR A 1 191 ? -36.207 -17.089 41.105 1.00 79.94 191 THR A O 1
ATOM 1467 N N . LEU A 1 192 ? -34.912 -18.685 40.210 1.00 81.75 192 LEU A N 1
ATOM 1468 C CA . LEU A 1 192 ? -35.952 -19.301 39.394 1.00 81.75 192 LEU A CA 1
ATOM 1469 C C . LEU A 1 192 ? -36.607 -20.440 40.173 1.00 81.75 192 LEU A C 1
ATOM 1471 O O . LEU A 1 192 ? -35.940 -21.395 40.571 1.00 81.75 192 LEU A O 1
ATOM 1475 N N . ARG A 1 193 ? -37.922 -20.374 40.345 1.00 81.31 193 ARG A N 1
ATOM 1476 C CA . ARG A 1 193 ? -38.730 -21.423 40.966 1.00 81.31 193 ARG A CA 1
ATOM 1477 C C . ARG A 1 193 ? -39.175 -22.476 39.951 1.00 81.31 193 ARG A C 1
ATOM 1479 O O . ARG A 1 193 ? -39.206 -22.242 38.745 1.00 81.31 193 ARG A O 1
ATOM 1486 N N . ASN A 1 194 ? -39.572 -23.643 40.460 1.00 81.38 194 ASN A N 1
ATOM 1487 C CA . ASN A 1 194 ? -40.052 -24.774 39.651 1.00 81.38 194 ASN A CA 1
ATOM 1488 C C . ASN A 1 194 ? -41.300 -24.452 38.814 1.00 81.38 194 ASN A C 1
ATOM 1490 O O . ASN A 1 194 ? -41.536 -25.089 37.794 1.00 81.38 194 ASN A O 1
ATOM 1494 N N . ASP A 1 195 ? -42.096 -23.471 39.232 1.00 81.31 195 ASP A N 1
ATOM 1495 C CA . ASP A 1 195 ? -43.286 -23.002 38.521 1.00 81.31 195 ASP A CA 1
ATOM 1496 C C . ASP A 1 195 ? -42.970 -21.910 37.478 1.00 81.31 195 ASP A C 1
ATOM 1498 O O . ASP A 1 195 ? -43.879 -21.292 36.923 1.00 81.31 195 ASP A O 1
ATOM 1502 N N . GLY A 1 196 ? -41.683 -21.648 37.221 1.00 75.69 196 GLY A N 1
ATOM 1503 C CA . GLY A 1 196 ? -41.214 -20.682 36.233 1.00 75.69 196 GLY A CA 1
ATOM 1504 C C . GLY A 1 196 ? -41.179 -19.234 36.724 1.00 75.69 196 GLY A C 1
ATOM 1505 O O . GLY A 1 196 ? -40.896 -18.347 35.921 1.00 75.69 196 GLY A O 1
ATOM 1506 N N . LEU A 1 197 ? -41.482 -18.962 37.998 1.00 83.06 197 LEU A N 1
ATOM 1507 C CA . LEU A 1 197 ? -41.411 -17.616 38.572 1.00 83.06 197 LEU A CA 1
ATOM 1508 C C . LEU A 1 197 ? -39.961 -17.234 38.894 1.00 83.06 197 LEU A C 1
ATOM 1510 O O . LEU A 1 197 ? -39.234 -18.015 39.503 1.00 83.06 197 LEU A O 1
ATOM 1514 N N . VAL A 1 198 ? -39.551 -16.030 38.502 1.00 78.19 198 VAL A N 1
ATOM 1515 C CA . VAL A 1 198 ? -38.245 -15.452 38.833 1.00 78.19 198 VAL A CA 1
ATOM 1516 C C . VAL A 1 198 ? -38.429 -14.466 39.983 1.00 78.19 198 VAL A C 1
ATOM 1518 O O . VAL A 1 198 ? -39.215 -13.526 39.871 1.00 78.19 198 VAL A O 1
ATOM 1521 N N . GLU A 1 199 ? -37.697 -14.663 41.074 1.00 79.94 199 GLU A N 1
ATOM 1522 C CA . GLU A 1 199 ? -37.765 -13.841 42.286 1.00 79.94 199 GLU A CA 1
ATOM 1523 C C . GLU A 1 199 ? -36.434 -13.138 42.554 1.00 79.94 199 GLU A C 1
ATOM 1525 O O . GLU A 1 199 ? -35.359 -13.712 42.385 1.00 79.94 199 GLU A O 1
ATOM 1530 N N . SER A 1 200 ? -36.494 -11.881 42.982 1.00 76.31 200 SER A N 1
ATOM 1531 C CA . SER A 1 200 ? -35.318 -11.122 43.396 1.00 76.31 200 SER A CA 1
ATOM 1532 C C . SER A 1 200 ? -34.734 -11.676 44.705 1.00 76.31 200 SER A C 1
ATOM 1534 O O . SER A 1 200 ? -35.420 -12.387 45.443 1.00 76.31 200 SER A O 1
ATOM 1536 N N . PRO A 1 201 ? -33.517 -11.257 45.098 1.00 72.19 201 PRO A N 1
ATOM 1537 C CA . PRO A 1 201 ? -32.964 -11.580 46.414 1.00 72.19 201 PRO A CA 1
ATOM 1538 C C . PRO A 1 201 ? -33.807 -11.029 47.575 1.00 72.19 201 PRO A C 1
ATOM 1540 O O . PRO A 1 201 ? -33.680 -11.491 48.702 1.00 72.19 201 PRO A O 1
ATOM 1543 N N . THR A 1 202 ? -34.655 -10.030 47.308 1.00 78.06 202 THR A N 1
ATOM 1544 C CA . THR A 1 202 ? -35.574 -9.426 48.281 1.00 78.06 202 THR A CA 1
ATOM 1545 C C . THR A 1 202 ? -36.956 -10.090 48.291 1.00 78.06 202 THR A C 1
ATOM 1547 O O . THR A 1 202 ? -37.838 -9.619 49.003 1.00 78.06 202 THR A O 1
ATOM 1550 N N . GLY A 1 203 ? -37.166 -11.156 47.507 1.00 74.31 203 GLY A N 1
ATOM 1551 C CA . GLY A 1 203 ? -38.444 -11.867 47.393 1.00 74.31 203 GLY A CA 1
ATOM 1552 C C . GLY A 1 203 ? -39.476 -11.179 46.493 1.00 74.31 203 GLY A C 1
ATOM 1553 O O . GLY A 1 203 ? -40.633 -11.589 46.457 1.00 74.31 203 GLY A O 1
ATOM 1554 N N . ALA A 1 204 ? -39.087 -10.133 45.758 1.00 77.00 204 ALA A N 1
ATOM 1555 C CA . ALA A 1 204 ? -39.976 -9.478 44.807 1.00 77.00 204 ALA A CA 1
ATOM 1556 C C . ALA A 1 204 ? -40.102 -10.325 43.534 1.00 77.00 204 ALA A C 1
ATOM 1558 O O . ALA A 1 204 ? -39.097 -10.756 42.966 1.00 77.00 204 ALA A O 1
ATOM 1559 N N . SER A 1 205 ? -41.331 -10.530 43.058 1.00 77.50 205 SER A N 1
ATOM 1560 C CA . SER A 1 205 ? -41.575 -11.181 41.770 1.00 77.50 205 SER A CA 1
ATOM 1561 C C . SER A 1 205 ? -41.020 -10.317 40.642 1.00 77.50 205 SER A C 1
ATOM 1563 O O . SER A 1 205 ? -41.471 -9.193 40.433 1.00 77.50 205 SER A O 1
ATOM 1565 N N . LEU A 1 206 ? -40.064 -10.863 39.895 1.00 69.12 206 LEU A N 1
ATOM 1566 C CA . LEU A 1 206 ? -39.466 -10.208 38.738 1.00 69.12 206 LEU A CA 1
ATOM 1567 C C . LEU A 1 206 ? -40.261 -10.471 37.465 1.00 69.12 206 LEU A C 1
ATOM 1569 O O . LEU A 1 206 ? -40.177 -9.677 36.533 1.00 69.12 206 LEU A O 1
ATOM 1573 N N . GLY A 1 207 ? -40.990 -11.591 37.416 1.00 74.19 207 GLY A N 1
ATOM 1574 C CA . GLY A 1 207 ? -41.780 -12.050 36.273 1.00 74.19 207 GLY A CA 1
ATOM 1575 C C . GLY A 1 207 ? -41.676 -13.564 36.071 1.00 74.19 207 GLY A C 1
ATOM 1576 O O . GLY A 1 207 ? -40.967 -14.253 36.804 1.00 74.19 207 GLY A O 1
ATOM 1577 N N . ARG A 1 208 ? -42.383 -14.102 35.070 1.00 71.19 208 ARG A N 1
ATOM 1578 C CA . ARG A 1 208 ? -42.416 -15.548 34.782 1.00 71.19 208 ARG A CA 1
ATOM 1579 C C . ARG A 1 208 ? -41.722 -15.893 33.467 1.00 71.19 208 ARG A C 1
ATOM 1581 O O . ARG A 1 208 ? -41.866 -15.172 32.477 1.00 71.19 208 ARG A O 1
ATOM 1588 N N . ILE A 1 209 ? -41.004 -17.012 33.450 1.00 69.56 209 ILE A N 1
ATOM 1589 C CA . ILE A 1 209 ? -40.415 -17.595 32.244 1.00 69.56 209 ILE A CA 1
ATOM 1590 C C . ILE A 1 209 ? -41.532 -18.182 31.372 1.00 69.56 209 ILE A C 1
ATOM 1592 O O . ILE A 1 209 ? -42.431 -18.869 31.858 1.00 69.56 209 ILE A O 1
ATOM 1596 N N . GLY A 1 210 ? -41.486 -17.903 30.068 1.00 65.19 210 GLY A N 1
ATOM 1597 C CA . GLY A 1 210 ? -42.428 -18.479 29.110 1.00 65.19 210 GLY A CA 1
ATOM 1598 C C . GLY A 1 210 ? -42.248 -19.998 28.920 1.00 65.19 210 GLY A C 1
ATOM 1599 O O . GLY A 1 210 ? -41.144 -20.517 29.066 1.00 65.19 210 GLY A O 1
ATOM 1600 N N . PRO A 1 211 ? -43.291 -20.722 28.475 1.00 60.72 211 PRO A N 1
ATOM 1601 C CA . PRO A 1 211 ? -43.311 -22.192 28.390 1.00 60.72 211 PRO A CA 1
ATOM 1602 C C . PRO A 1 211 ? -42.325 -22.817 27.382 1.00 60.72 211 PRO A C 1
ATOM 1604 O O . PRO A 1 211 ? -42.288 -24.033 27.238 1.00 60.72 211 PRO A O 1
ATOM 1607 N N . ARG A 1 212 ? -41.549 -22.009 26.648 1.00 58.12 212 ARG A N 1
ATOM 1608 C CA . ARG A 1 212 ? -40.595 -22.463 25.618 1.00 58.12 212 ARG A CA 1
ATOM 1609 C C . ARG A 1 212 ? -39.134 -22.464 26.078 1.00 58.12 212 ARG A C 1
ATOM 1611 O O . ARG A 1 212 ? -38.266 -22.831 25.294 1.00 58.12 212 ARG A O 1
ATOM 1618 N N . ILE A 1 213 ? -38.849 -22.031 27.306 1.00 61.41 213 ILE A N 1
ATOM 1619 C CA . ILE A 1 213 ? -37.486 -21.921 27.835 1.00 61.41 213 ILE A CA 1
ATOM 1620 C C . ILE A 1 213 ? -37.310 -22.969 28.942 1.00 61.41 213 ILE A C 1
ATOM 1622 O O . ILE A 1 213 ? -37.889 -22.847 30.018 1.00 61.41 213 ILE A O 1
ATOM 1626 N N . TYR A 1 214 ? -36.508 -24.003 28.675 1.00 65.62 214 TYR A N 1
ATOM 1627 C CA . TYR A 1 214 ? -36.222 -25.077 29.631 1.00 65.62 214 TYR A CA 1
ATOM 1628 C C . TYR A 1 214 ? -34.978 -24.741 30.459 1.00 65.62 214 TYR A C 1
ATOM 1630 O O . TYR A 1 214 ? -33.867 -25.154 30.134 1.00 65.62 214 TYR A O 1
ATOM 1638 N N . ILE A 1 215 ? -35.167 -23.978 31.536 1.00 70.06 215 ILE A N 1
ATOM 1639 C CA . ILE A 1 215 ? -34.123 -23.697 32.528 1.00 70.06 215 ILE A CA 1
ATOM 1640 C C . ILE A 1 215 ? -34.515 -24.382 33.837 1.00 70.06 215 ILE A C 1
ATOM 1642 O O . ILE A 1 215 ? -35.648 -24.259 34.293 1.00 70.06 215 ILE A O 1
ATOM 1646 N N . ALA A 1 216 ? -33.585 -25.135 34.428 1.00 74.81 216 ALA A N 1
ATOM 1647 C CA . ALA A 1 216 ? -33.813 -25.771 35.723 1.00 74.81 216 ALA A CA 1
ATOM 1648 C C . ALA A 1 216 ? -33.923 -24.706 36.822 1.00 74.81 216 ALA A C 1
ATOM 1650 O O . ALA A 1 216 ? -33.162 -23.738 36.810 1.00 74.81 216 ALA A O 1
ATOM 1651 N N . ALA A 1 217 ? -34.837 -24.911 37.770 1.00 77.12 217 ALA A N 1
ATOM 1652 C CA . ALA A 1 217 ? -34.977 -24.048 38.935 1.00 77.12 217 ALA A CA 1
ATOM 1653 C C . ALA A 1 217 ? -33.660 -23.922 39.719 1.00 77.12 217 ALA A C 1
ATOM 1655 O O . ALA A 1 217 ? -32.852 -24.854 39.764 1.00 77.12 217 ALA A O 1
ATOM 1656 N N . GLY A 1 218 ? -33.463 -22.762 40.337 1.00 76.69 218 GLY A N 1
ATOM 1657 C CA . GLY A 1 218 ? -32.260 -22.400 41.077 1.00 76.69 218 GLY A CA 1
ATOM 1658 C C . GLY A 1 218 ? -31.811 -20.973 40.790 1.00 76.69 218 GLY A C 1
ATOM 1659 O O . GLY A 1 218 ? -32.535 -20.178 40.193 1.00 76.69 218 GLY A O 1
ATOM 1660 N N . ASP A 1 219 ? -30.599 -20.647 41.221 1.00 74.25 219 ASP A N 1
ATOM 1661 C CA . ASP A 1 219 ? -30.023 -19.321 41.025 1.00 74.25 219 ASP A CA 1
ATOM 1662 C C . ASP A 1 219 ? -29.853 -18.997 39.530 1.00 74.25 219 ASP A C 1
ATOM 1664 O O . ASP A 1 219 ? -29.244 -19.753 38.759 1.00 74.25 219 ASP A O 1
ATOM 1668 N N . VAL A 1 220 ? -30.345 -17.830 39.131 1.00 71.31 220 VAL A N 1
ATOM 1669 C CA . VAL A 1 220 ? -30.251 -17.281 37.778 1.00 71.31 220 VAL A CA 1
ATOM 1670 C C . VAL A 1 220 ? -29.752 -15.839 37.825 1.00 71.31 220 VAL A C 1
ATOM 1672 O O . VAL A 1 220 ? -29.853 -15.159 38.845 1.00 71.31 220 VAL A O 1
ATOM 1675 N N . ILE A 1 221 ? -29.198 -15.358 36.715 1.00 70.19 221 ILE A N 1
ATOM 1676 C CA . ILE A 1 221 ? -28.856 -13.941 36.555 1.00 70.19 221 ILE A CA 1
ATOM 1677 C C . ILE A 1 221 ? -29.794 -13.315 35.525 1.00 70.19 221 ILE A C 1
ATOM 1679 O O . ILE A 1 221 ? -29.975 -13.860 34.434 1.00 70.19 221 ILE A O 1
ATOM 1683 N N . VAL A 1 222 ? -30.378 -12.171 35.885 1.00 65.88 222 VAL A N 1
ATOM 1684 C CA . VAL A 1 222 ? -31.364 -11.433 35.082 1.00 65.88 222 VAL A CA 1
ATOM 1685 C C . VAL A 1 222 ? -30.954 -9.979 34.902 1.00 65.88 222 VAL A C 1
ATOM 1687 O O . VAL A 1 222 ? -30.332 -9.363 35.767 1.00 65.88 222 VAL A O 1
ATOM 1690 N N . GLU A 1 223 ? -31.312 -9.414 33.754 1.00 61.06 223 GLU A N 1
ATOM 1691 C CA . GLU A 1 223 ? -31.098 -8.002 33.456 1.00 61.06 223 GLU A CA 1
ATOM 1692 C C . GLU A 1 223 ? -32.273 -7.148 33.999 1.00 61.06 223 GLU A C 1
ATOM 1694 O O . GLU A 1 223 ? -33.424 -7.417 33.660 1.00 61.06 223 GLU A O 1
ATOM 1699 N N . PRO A 1 224 ? -32.011 -6.089 34.794 1.00 52.44 224 PRO A N 1
ATOM 1700 C CA . PRO A 1 224 ? -33.025 -5.259 35.459 1.00 52.44 224 PRO A CA 1
ATOM 1701 C C . PRO A 1 224 ? -33.924 -4.441 34.547 1.00 52.44 224 PRO A C 1
ATOM 1703 O O . PRO A 1 224 ? -34.884 -3.852 35.022 1.00 52.44 224 PRO A O 1
ATOM 1706 N N . ALA A 1 225 ? -33.621 -4.306 33.256 1.00 53.72 225 ALA A N 1
ATOM 1707 C CA . ALA A 1 225 ? -34.369 -3.399 32.381 1.00 53.72 225 ALA A CA 1
ATOM 1708 C C . ALA A 1 225 ? -35.848 -3.813 32.165 1.00 53.72 225 ALA A C 1
ATOM 1710 O O . ALA A 1 225 ? -36.549 -3.189 31.377 1.00 53.72 225 ALA A O 1
ATOM 1711 N N . VAL A 1 226 ? -36.328 -4.843 32.869 1.00 50.34 226 VAL A N 1
ATOM 1712 C CA . VAL A 1 226 ? -37.698 -5.374 32.830 1.00 50.34 226 VAL A CA 1
ATOM 1713 C C . VAL A 1 226 ? -38.591 -4.830 33.951 1.00 50.34 226 VAL A C 1
ATOM 1715 O O . VAL A 1 226 ? -39.777 -5.134 33.977 1.00 50.34 226 VAL A O 1
ATOM 1718 N N . TYR A 1 227 ? -38.089 -3.974 34.846 1.00 48.62 227 TYR A N 1
ATOM 1719 C CA . TYR A 1 227 ? -38.873 -3.502 35.999 1.00 48.62 227 TYR A CA 1
ATOM 1720 C C . TYR A 1 227 ? -40.062 -2.569 35.695 1.00 48.62 227 TYR A C 1
ATOM 1722 O O . TYR A 1 227 ? -40.710 -2.111 36.631 1.00 48.62 227 TYR A O 1
ATOM 1730 N N . GLU A 1 228 ? -40.429 -2.322 34.434 1.00 44.03 228 GLU A N 1
ATOM 1731 C CA . GLU A 1 228 ? -41.599 -1.496 34.112 1.00 44.03 228 GLU A CA 1
ATOM 1732 C C . GLU A 1 228 ? -42.512 -2.167 33.066 1.00 44.03 228 GLU A C 1
ATOM 1734 O O . GLU A 1 228 ? -42.337 -2.031 31.855 1.00 44.03 228 GLU A O 1
ATOM 1739 N N . GLY A 1 229 ? -43.531 -2.888 33.552 1.00 44.84 229 GLY A N 1
ATOM 1740 C CA . GLY A 1 229 ? -44.803 -3.048 32.834 1.00 44.84 229 GLY A CA 1
ATOM 1741 C C . GLY A 1 229 ? -45.005 -4.274 31.935 1.00 44.84 229 GLY A C 1
ATOM 1742 O O . GLY A 1 229 ? -45.848 -4.203 31.040 1.00 44.84 229 GLY A O 1
ATOM 1743 N N . ARG A 1 230 ? -44.288 -5.396 32.119 1.00 47.25 230 ARG A N 1
ATOM 1744 C CA . ARG A 1 230 ? -44.575 -6.643 31.372 1.00 47.25 230 ARG A CA 1
ATOM 1745 C C . ARG A 1 230 ? -44.578 -7.887 32.266 1.00 47.25 230 ARG A C 1
ATOM 1747 O O . ARG A 1 230 ? -43.539 -8.289 32.770 1.00 47.25 230 ARG A O 1
ATOM 1754 N N . ASP A 1 231 ? -45.731 -8.554 32.353 1.00 46.34 231 ASP A N 1
ATOM 1755 C CA . ASP A 1 231 ? -45.970 -9.749 33.186 1.00 46.34 231 ASP A CA 1
ATOM 1756 C C . ASP A 1 231 ? -45.248 -11.032 32.719 1.00 46.34 231 ASP A C 1
ATOM 1758 O O . ASP A 1 231 ? -45.294 -12.064 33.390 1.00 46.34 231 ASP A O 1
ATOM 1762 N N . VAL A 1 232 ? -44.573 -11.013 31.562 1.00 51.19 232 VAL A N 1
ATOM 1763 C 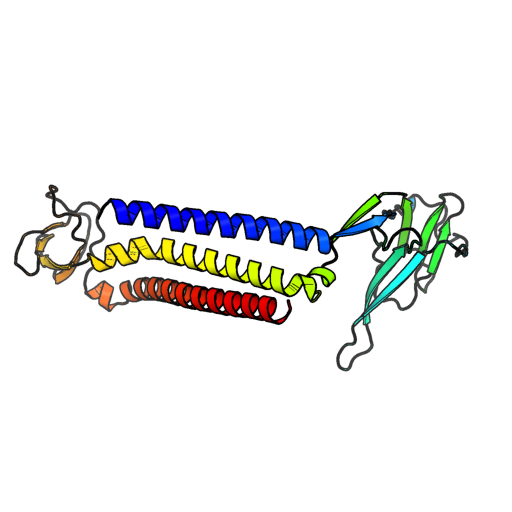CA . VAL A 1 232 ? -43.959 -12.212 30.969 1.00 51.19 232 VAL A CA 1
ATOM 1764 C C . VAL A 1 232 ? -42.583 -11.891 30.381 1.00 51.19 232 VAL A C 1
ATOM 1766 O O . VAL A 1 232 ? -42.474 -11.131 29.415 1.00 51.19 232 VAL A O 1
ATOM 1769 N N . TYR A 1 233 ? -41.533 -12.544 30.898 1.00 51.03 233 TYR A N 1
ATOM 1770 C CA . TYR A 1 233 ? -40.195 -12.559 30.292 1.00 51.03 233 TYR A CA 1
ATOM 1771 C C . TYR A 1 233 ? -40.239 -13.411 29.022 1.00 51.03 233 TYR A C 1
ATOM 1773 O O . TYR A 1 233 ? -39.979 -14.614 29.052 1.00 51.03 233 TYR A O 1
ATOM 1781 N N . ARG A 1 234 ? -40.627 -12.815 27.891 1.00 43.44 234 ARG A N 1
ATOM 1782 C CA . ARG A 1 234 ? -40.724 -13.560 26.626 1.00 43.44 234 ARG A CA 1
ATOM 1783 C C . ARG A 1 234 ? -39.437 -13.581 25.803 1.00 43.44 234 ARG A C 1
ATOM 1785 O O . ARG A 1 234 ? -39.319 -14.452 24.952 1.00 43.44 234 ARG A O 1
ATOM 1792 N N . GLU A 1 235 ? -38.484 -12.676 26.038 1.00 45.06 235 GLU A N 1
ATOM 1793 C CA . GLU A 1 235 ? -37.398 -12.454 25.059 1.00 45.06 235 GLU A CA 1
ATOM 1794 C C . GLU A 1 235 ? -36.017 -12.117 25.646 1.00 45.06 235 GLU A C 1
ATOM 1796 O O . GLU A 1 235 ? -35.101 -11.801 24.889 1.00 45.06 235 GLU A O 1
ATOM 1801 N N . MET A 1 236 ? -35.814 -12.193 26.966 1.00 48.25 236 MET A N 1
ATOM 1802 C CA . MET A 1 236 ? -34.507 -11.869 27.555 1.00 48.25 236 MET A CA 1
ATOM 1803 C C . MET A 1 236 ? -33.694 -13.106 27.926 1.00 48.25 236 MET A C 1
ATOM 1805 O O . MET A 1 236 ? -34.262 -14.111 28.359 1.00 48.25 236 MET A O 1
ATOM 1809 N N . PRO A 1 237 ? -32.363 -13.049 27.758 1.00 52.84 237 PRO A N 1
ATOM 1810 C CA . PRO A 1 237 ? -31.504 -14.176 28.065 1.00 52.84 237 PRO A CA 1
ATOM 1811 C C . PRO A 1 237 ? -31.445 -14.382 29.586 1.00 52.84 237 PRO A C 1
ATOM 1813 O O . PRO A 1 237 ? -30.843 -13.592 30.308 1.00 52.84 237 PRO A O 1
ATOM 1816 N N . LEU A 1 238 ? -32.095 -15.443 30.065 1.00 54.88 238 LEU A N 1
ATOM 1817 C CA . LEU A 1 238 ? -31.942 -15.975 31.418 1.00 54.88 238 LEU A CA 1
ATOM 1818 C C . LEU A 1 238 ? -30.809 -17.003 31.406 1.00 54.88 238 LEU A C 1
ATOM 1820 O O . LEU A 1 238 ? -30.830 -17.934 30.601 1.00 54.88 238 LEU A O 1
ATOM 1824 N N . PHE A 1 239 ? -29.833 -16.848 32.298 1.00 59.66 239 PHE A N 1
ATOM 1825 C CA . PHE A 1 239 ? -28.717 -17.786 32.427 1.00 59.66 239 PHE A CA 1
ATOM 1826 C C . PHE A 1 239 ? -28.792 -18.507 33.771 1.00 59.66 239 PHE A C 1
ATOM 1828 O O . PHE A 1 239 ? -28.858 -17.856 34.816 1.00 59.66 239 PHE A O 1
ATOM 1835 N N . ALA A 1 240 ? -28.749 -19.841 33.757 1.00 56.75 240 ALA A N 1
ATOM 1836 C CA . ALA A 1 240 ? -28.625 -20.623 34.982 1.00 56.75 240 ALA A CA 1
ATOM 1837 C C . ALA A 1 240 ? -27.199 -20.536 35.533 1.00 56.75 240 ALA A C 1
ATOM 1839 O O . ALA A 1 240 ? -26.224 -20.562 34.777 1.00 56.75 240 ALA A O 1
ATOM 1840 N N . ARG A 1 241 ? -27.045 -20.526 36.863 1.00 52.31 241 ARG A N 1
ATOM 1841 C CA . ARG A 1 241 ? -25.718 -20.494 37.504 1.00 52.31 241 ARG A CA 1
ATOM 1842 C C . ARG A 1 241 ? -24.831 -21.681 37.115 1.00 52.31 241 ARG A C 1
ATOM 1844 O O . ARG A 1 241 ? -23.616 -21.531 37.070 1.00 52.31 241 ARG A O 1
ATOM 1851 N N . LYS A 1 242 ? -25.419 -22.829 36.756 1.00 48.62 242 LYS A N 1
ATOM 1852 C CA . LYS A 1 242 ? -24.693 -23.990 36.207 1.00 48.62 242 LYS A CA 1
ATOM 1853 C C . LYS A 1 242 ? -24.075 -23.727 34.828 1.00 48.62 242 LYS A C 1
ATOM 1855 O O . LYS A 1 242 ? -22.988 -24.219 34.567 1.00 48.62 242 LYS A O 1
ATOM 1860 N N . ASP A 1 243 ? -24.704 -22.906 33.985 1.00 49.19 243 ASP A N 1
ATOM 1861 C CA . ASP A 1 243 ? -24.174 -22.534 32.663 1.00 49.19 243 ASP A CA 1
ATOM 1862 C C . ASP A 1 243 ? -23.066 -21.475 32.801 1.00 49.19 243 ASP A C 1
ATOM 1864 O O . ASP A 1 243 ? -22.112 -21.429 32.020 1.00 49.19 243 ASP A O 1
ATOM 1868 N N . ILE A 1 244 ? -23.152 -20.661 33.858 1.00 46.50 244 ILE A N 1
ATOM 1869 C CA . ILE A 1 244 ? -22.086 -19.755 34.299 1.00 46.50 244 ILE A CA 1
ATOM 1870 C C . ILE A 1 244 ? -20.898 -20.563 34.848 1.00 46.50 244 ILE A C 1
ATOM 1872 O O . ILE A 1 244 ? -19.772 -20.335 34.418 1.00 46.50 244 ILE A O 1
ATOM 1876 N N . ALA A 1 245 ? -21.147 -21.547 35.720 1.00 41.56 245 ALA A N 1
ATOM 1877 C CA . ALA A 1 245 ? -20.131 -22.432 36.297 1.00 41.56 245 ALA A CA 1
ATOM 1878 C C . ALA A 1 245 ? -19.493 -23.386 35.267 1.00 41.56 245 ALA A C 1
ATOM 1880 O O . ALA A 1 245 ? -18.325 -23.735 35.398 1.00 41.56 245 ALA A O 1
ATOM 1881 N N . ALA A 1 246 ? -20.221 -23.760 34.210 1.00 45.34 246 ALA A N 1
ATOM 1882 C CA . ALA A 1 246 ? -19.707 -24.516 33.065 1.00 45.34 246 ALA A CA 1
ATOM 1883 C C . ALA A 1 246 ? -18.865 -23.660 32.089 1.00 45.34 246 ALA A C 1
ATOM 1885 O O . ALA A 1 246 ? -18.459 -24.132 31.025 1.00 45.34 246 ALA A O 1
ATOM 1886 N N . GLY A 1 247 ? -18.607 -22.389 32.416 1.00 35.00 247 GLY A N 1
ATOM 1887 C CA . GLY A 1 247 ? -17.705 -21.522 31.660 1.00 35.00 247 GLY A CA 1
ATOM 1888 C C . GLY A 1 247 ? -18.280 -20.964 30.352 1.00 35.00 247 GLY A C 1
ATOM 1889 O O . GLY A 1 247 ? -17.540 -20.377 29.555 1.00 35.00 247 GLY A O 1
ATOM 1890 N N . HIS A 1 248 ? -19.589 -21.089 30.097 1.00 42.50 248 HIS A N 1
ATOM 1891 C CA . HIS A 1 248 ? -20.217 -20.408 28.955 1.00 42.50 248 HIS A CA 1
ATOM 1892 C C . HIS A 1 248 ? -20.246 -18.889 29.149 1.00 42.50 248 HIS A C 1
ATOM 1894 O O . HIS A 1 248 ? -20.113 -18.145 28.174 1.00 42.50 248 HIS A O 1
ATOM 1900 N N . HIS A 1 249 ? -20.310 -18.433 30.404 1.00 42.97 249 HIS A N 1
ATOM 1901 C CA . HIS A 1 249 ? -20.079 -17.035 30.740 1.00 42.97 249 HIS A CA 1
ATOM 1902 C C . HIS A 1 249 ? -18.595 -16.671 30.641 1.00 42.97 249 HIS A C 1
ATOM 1904 O O . HIS A 1 249 ? -18.291 -15.666 30.007 1.00 42.97 249 HIS A O 1
ATOM 1910 N N . ASP A 1 250 ? -17.684 -17.527 31.128 1.00 41.41 250 ASP A N 1
ATOM 1911 C CA . ASP A 1 250 ? -16.231 -17.309 31.058 1.00 41.41 250 ASP A CA 1
ATOM 1912 C C . ASP A 1 250 ? -15.716 -17.117 29.636 1.00 41.41 250 ASP A C 1
ATOM 1914 O O . ASP A 1 250 ? -14.880 -16.254 29.414 1.00 41.41 250 ASP A O 1
ATOM 1918 N N . ARG A 1 251 ? -16.221 -17.835 28.626 1.00 45.41 251 ARG A N 1
ATOM 1919 C CA . ARG A 1 251 ? -15.813 -17.576 27.227 1.00 45.41 251 ARG A CA 1
ATOM 1920 C C . ARG A 1 251 ? -16.205 -16.174 26.747 1.00 45.41 251 ARG A C 1
ATOM 1922 O O . ARG A 1 251 ? -15.462 -15.558 25.982 1.00 45.41 251 ARG A O 1
ATOM 1929 N N . TRP A 1 252 ? -17.338 -15.649 27.206 1.00 49.62 252 TRP A N 1
ATOM 1930 C CA . TRP A 1 252 ? -17.857 -14.334 26.818 1.00 49.62 252 TRP A CA 1
ATOM 1931 C C . TRP A 1 252 ? -17.276 -13.186 27.656 1.00 49.62 252 TRP A C 1
ATOM 1933 O O . TRP A 1 252 ? -16.911 -12.146 27.098 1.00 49.62 252 TRP A O 1
ATOM 1943 N N . THR A 1 253 ? -17.124 -13.360 28.972 1.00 50.94 253 THR A N 1
ATOM 1944 C CA . THR A 1 253 ? -16.397 -12.432 29.850 1.00 50.94 253 THR A CA 1
ATOM 1945 C C . THR A 1 253 ? -14.915 -12.424 29.515 1.00 50.94 253 THR A C 1
ATOM 1947 O O . THR A 1 253 ? -14.382 -11.330 29.363 1.00 50.94 253 THR A O 1
ATOM 1950 N N . ASN A 1 254 ? -14.267 -13.570 29.271 1.00 51.41 254 ASN A N 1
ATOM 1951 C CA . ASN A 1 254 ? -12.892 -13.606 28.762 1.00 51.41 254 ASN A CA 1
ATOM 1952 C C . ASN A 1 254 ? -12.810 -12.934 27.395 1.00 51.41 254 ASN A C 1
ATOM 1954 O O . ASN A 1 254 ? -11.956 -12.079 27.221 1.00 51.41 254 ASN A O 1
ATOM 1958 N N . GLY A 1 255 ? -13.721 -13.204 26.455 1.00 50.53 255 GLY A N 1
ATOM 1959 C CA . GLY A 1 255 ? -13.740 -12.519 25.158 1.00 50.53 255 GLY A CA 1
ATOM 1960 C C . GLY A 1 255 ? -13.878 -10.994 25.274 1.00 50.53 255 GLY A C 1
ATOM 1961 O O . GLY A 1 255 ? -13.211 -10.249 24.557 1.00 50.53 255 GLY A O 1
ATOM 1962 N N . THR A 1 256 ? -14.697 -10.508 26.206 1.00 48.00 256 THR A N 1
ATOM 1963 C CA . THR A 1 256 ? -14.907 -9.068 26.433 1.00 48.00 256 THR A CA 1
ATOM 1964 C C . THR A 1 256 ? -13.745 -8.431 27.200 1.00 48.00 256 THR A C 1
ATOM 1966 O O . THR A 1 256 ? -13.273 -7.362 26.820 1.00 48.00 256 THR A O 1
ATOM 1969 N N . LEU A 1 257 ? -13.240 -9.088 28.245 1.00 52.19 257 LEU A N 1
ATOM 1970 C CA . LEU A 1 257 ? -12.074 -8.651 29.014 1.00 52.19 257 LEU A CA 1
ATOM 1971 C C . LEU A 1 257 ? -10.809 -8.660 28.161 1.00 52.19 257 LEU A C 1
ATOM 1973 O O . LEU A 1 257 ? -10.018 -7.731 28.274 1.00 52.19 257 LEU A O 1
ATOM 1977 N N . HIS A 1 258 ? -10.637 -9.648 27.281 1.00 56.50 258 HIS A N 1
ATOM 1978 C CA . HIS A 1 258 ? -9.538 -9.691 26.321 1.00 56.50 258 HIS A CA 1
ATOM 1979 C C . HIS A 1 258 ? -9.647 -8.517 25.347 1.00 56.50 258 HIS A C 1
ATOM 1981 O O . HIS A 1 258 ? -8.718 -7.730 25.255 1.00 56.50 258 HIS A O 1
ATOM 1987 N N . ARG A 1 259 ? -10.827 -8.270 24.757 1.00 49.06 259 ARG A N 1
ATOM 1988 C CA . ARG A 1 259 ? -11.052 -7.097 23.886 1.00 49.06 259 ARG A CA 1
ATOM 1989 C C . ARG A 1 259 ? -10.826 -5.755 24.596 1.00 49.06 259 ARG A C 1
ATOM 1991 O O . ARG A 1 259 ? -10.311 -4.831 23.974 1.00 49.06 259 ARG A O 1
ATOM 1998 N N . MET A 1 260 ? -11.196 -5.623 25.874 1.00 52.22 260 MET A N 1
ATOM 1999 C CA . MET A 1 260 ? -10.942 -4.409 26.665 1.00 52.22 260 MET A CA 1
ATOM 2000 C C . MET A 1 260 ? -9.471 -4.267 27.077 1.00 52.22 260 MET A C 1
ATOM 2002 O O . MET A 1 260 ? -8.952 -3.151 27.077 1.00 52.22 260 MET A O 1
ATOM 2006 N N . ARG A 1 261 ? -8.785 -5.372 27.397 1.00 59.53 261 ARG A N 1
ATOM 2007 C CA . ARG A 1 261 ? -7.334 -5.389 27.639 1.00 59.53 261 ARG A CA 1
ATOM 2008 C C . ARG A 1 261 ? -6.576 -5.026 26.369 1.00 59.53 261 ARG A C 1
ATOM 2010 O O . ARG A 1 261 ? -5.768 -4.113 26.430 1.00 59.53 261 ARG A O 1
ATOM 2017 N N . ASP A 1 262 ? -6.905 -5.631 25.233 1.00 55.25 262 ASP A N 1
ATOM 2018 C CA . ASP A 1 262 ? -6.319 -5.313 23.929 1.00 55.25 262 ASP A CA 1
ATOM 2019 C C . ASP A 1 262 ? -6.520 -3.841 23.585 1.00 55.25 262 ASP A C 1
ATOM 2021 O O . ASP A 1 262 ? -5.571 -3.155 23.220 1.00 55.25 262 ASP A O 1
ATOM 2025 N N . ALA A 1 263 ? -7.733 -3.312 23.771 1.00 51.78 263 ALA A N 1
ATOM 2026 C CA . ALA A 1 263 ? -7.995 -1.897 23.548 1.00 51.78 263 ALA A CA 1
ATOM 2027 C C . ALA A 1 263 ? -7.177 -0.990 24.477 1.00 51.78 263 ALA A C 1
ATOM 2029 O O . ALA A 1 263 ? -6.676 0.041 24.035 1.00 51.78 263 ALA A O 1
ATOM 2030 N N . ARG A 1 264 ? -7.003 -1.367 25.750 1.00 58.59 264 ARG A N 1
ATOM 2031 C CA . ARG A 1 264 ? -6.163 -0.626 26.700 1.00 58.59 264 ARG A CA 1
ATOM 2032 C C . ARG A 1 264 ? -4.689 -0.680 26.302 1.00 58.59 264 ARG A C 1
ATOM 2034 O O . ARG A 1 264 ? -4.036 0.358 26.306 1.00 58.59 264 ARG A O 1
ATOM 2041 N N . THR A 1 265 ? -4.176 -1.849 25.932 1.00 62.31 265 THR A N 1
ATOM 2042 C CA . THR A 1 265 ? -2.792 -2.034 25.480 1.00 62.31 265 THR A CA 1
ATOM 2043 C C . THR A 1 265 ? -2.528 -1.241 24.203 1.00 62.31 265 THR A C 1
ATOM 2045 O O . THR A 1 265 ? -1.541 -0.516 24.132 1.00 62.31 265 THR A O 1
ATOM 2048 N N . LEU A 1 266 ? -3.442 -1.294 23.229 1.00 56.59 266 LEU A N 1
ATOM 2049 C CA . LEU A 1 266 ? -3.367 -0.511 21.995 1.00 56.59 266 LEU A CA 1
ATOM 2050 C C . LEU A 1 266 ? -3.447 0.993 22.261 1.00 56.59 266 LEU A C 1
ATOM 2052 O O . LEU A 1 266 ? -2.697 1.749 21.655 1.00 56.59 266 LEU A O 1
ATOM 2056 N N . ALA A 1 267 ? -4.302 1.439 23.185 1.00 56.28 267 ALA A N 1
ATOM 2057 C CA . ALA A 1 267 ? -4.382 2.846 23.567 1.00 56.28 267 ALA A CA 1
ATOM 2058 C C . ALA A 1 267 ? -3.094 3.329 24.254 1.00 56.28 267 ALA A C 1
ATOM 2060 O O . ALA A 1 267 ? -2.615 4.416 23.945 1.00 56.28 267 ALA A O 1
ATOM 2061 N N . ILE A 1 268 ? -2.501 2.525 25.143 1.00 62.72 268 ILE A N 1
ATOM 2062 C CA . ILE A 1 268 ? -1.217 2.843 25.789 1.00 62.72 268 ILE A CA 1
ATOM 2063 C C . ILE A 1 268 ? -0.102 2.896 24.745 1.00 62.72 268 ILE A C 1
ATOM 2065 O O . ILE A 1 268 ? 0.632 3.878 24.706 1.00 62.72 268 ILE A O 1
ATOM 2069 N N . LEU A 1 269 ? -0.008 1.892 23.867 1.00 60.62 269 LEU A N 1
ATOM 2070 C CA . LEU A 1 269 ? 0.972 1.868 22.780 1.00 60.62 269 LEU A CA 1
ATOM 2071 C C . LEU A 1 269 ? 0.809 3.073 21.852 1.00 60.62 269 LEU A C 1
ATOM 2073 O O . LEU A 1 269 ? 1.797 3.735 21.552 1.00 60.62 269 LEU A O 1
ATOM 2077 N N . ALA A 1 270 ? -0.418 3.406 21.446 1.00 60.94 270 ALA A N 1
ATOM 2078 C CA . ALA A 1 270 ? -0.702 4.581 20.626 1.00 60.94 270 ALA A CA 1
ATOM 2079 C C . ALA A 1 270 ? -0.309 5.883 21.344 1.00 60.94 270 ALA A C 1
ATOM 2081 O O . ALA A 1 270 ? 0.321 6.749 20.747 1.00 60.94 270 ALA A O 1
ATOM 2082 N N . THR A 1 271 ? -0.613 6.014 22.637 1.00 62.22 271 THR A N 1
ATOM 2083 C CA . THR A 1 271 ? -0.274 7.216 23.420 1.00 62.22 271 THR A CA 1
ATOM 2084 C C . THR A 1 271 ? 1.239 7.354 23.601 1.00 62.22 271 THR A C 1
ATOM 2086 O O . THR A 1 271 ? 1.782 8.435 23.396 1.00 62.22 271 THR A O 1
ATOM 2089 N N . ALA A 1 272 ? 1.935 6.260 23.922 1.00 61.00 272 ALA A N 1
ATOM 2090 C CA . ALA A 1 272 ? 3.387 6.238 24.082 1.00 61.00 272 ALA A CA 1
ATOM 2091 C C . ALA A 1 272 ? 4.112 6.524 22.760 1.00 61.00 272 ALA A C 1
ATOM 2093 O O . ALA A 1 272 ? 5.007 7.361 22.725 1.00 61.00 272 ALA A O 1
ATOM 2094 N N . THR A 1 273 ? 3.695 5.893 21.658 1.00 63.84 273 THR A N 1
ATOM 2095 C CA . THR A 1 273 ? 4.285 6.134 20.327 1.00 63.84 273 THR A CA 1
ATOM 2096 C C . THR A 1 273 ? 4.034 7.553 19.833 1.00 63.84 273 THR A C 1
ATOM 2098 O O . THR A 1 273 ? 4.961 8.186 19.336 1.00 63.84 273 THR A O 1
ATOM 2101 N N . THR A 1 274 ? 2.828 8.094 20.035 1.00 61.84 274 THR A N 1
ATOM 2102 C CA . THR A 1 274 ? 2.532 9.498 19.705 1.00 61.84 274 THR A CA 1
ATOM 2103 C C . THR A 1 274 ? 3.363 10.445 20.571 1.00 61.84 274 THR A C 1
ATOM 2105 O O . THR A 1 274 ? 3.937 11.396 20.052 1.00 61.84 274 THR A O 1
ATOM 2108 N N . GLY A 1 275 ? 3.485 10.167 21.874 1.00 54.34 275 GLY A N 1
ATOM 2109 C CA . GLY A 1 275 ? 4.301 10.958 22.796 1.00 54.34 275 GLY A CA 1
ATOM 2110 C C . GLY A 1 275 ? 5.777 10.983 22.402 1.00 54.34 275 GLY A C 1
ATOM 2111 O O . GLY A 1 275 ? 6.363 12.057 22.325 1.00 54.34 275 GLY A O 1
ATOM 2112 N N . ILE A 1 276 ? 6.357 9.825 22.073 1.00 65.50 276 ILE A N 1
ATOM 2113 C CA . ILE A 1 276 ? 7.744 9.713 21.596 1.00 65.50 276 ILE A CA 1
ATOM 2114 C C . ILE A 1 276 ? 7.924 10.448 20.263 1.00 65.50 276 ILE A C 1
ATOM 2116 O O . ILE A 1 276 ? 8.899 11.176 20.108 1.00 65.50 276 ILE A O 1
ATOM 2120 N N . ALA A 1 277 ? 6.988 10.303 19.320 1.00 56.12 277 ALA A N 1
ATOM 2121 C CA . ALA A 1 277 ? 7.060 10.977 18.024 1.00 56.12 277 ALA A CA 1
ATOM 2122 C C . ALA A 1 277 ? 7.001 12.509 18.159 1.00 56.12 277 ALA A C 1
ATOM 2124 O O . ALA A 1 277 ? 7.767 13.212 17.505 1.00 56.12 277 ALA A O 1
ATOM 2125 N N . VAL A 1 278 ? 6.138 13.027 19.039 1.00 59.00 278 VAL A N 1
ATOM 2126 C CA . VAL A 1 278 ? 6.053 14.466 19.334 1.00 59.00 278 VAL A CA 1
ATOM 2127 C C . VAL A 1 278 ? 7.326 14.958 20.020 1.00 59.00 278 VAL A C 1
ATOM 2129 O O . VAL A 1 278 ? 7.865 15.988 19.623 1.00 59.00 278 VAL A O 1
ATOM 2132 N N . LEU A 1 279 ? 7.842 14.219 21.007 1.00 54.66 279 LEU A N 1
ATOM 2133 C CA . LEU A 1 279 ? 9.068 14.593 21.714 1.00 54.66 279 LEU A CA 1
ATOM 2134 C C . LEU A 1 279 ? 10.276 14.618 20.767 1.00 54.66 279 LEU A C 1
ATOM 2136 O O . LEU A 1 279 ? 11.052 15.566 20.788 1.00 54.66 279 LEU A O 1
ATOM 2140 N N . ALA A 1 280 ? 10.401 13.608 19.902 1.00 55.25 280 ALA A N 1
ATOM 2141 C CA . ALA A 1 280 ? 11.448 13.543 18.889 1.00 55.25 280 ALA A CA 1
ATOM 2142 C C . ALA A 1 280 ? 11.361 14.724 17.914 1.00 55.25 280 ALA A C 1
ATOM 2144 O O . ALA A 1 280 ? 12.390 15.298 17.576 1.00 55.25 280 ALA A O 1
ATOM 2145 N N . HIS A 1 281 ? 10.148 15.125 17.520 1.00 50.09 281 HIS A N 1
ATOM 2146 C CA . HIS A 1 281 ? 9.956 16.273 16.639 1.00 50.09 281 HIS A CA 1
ATOM 2147 C C . HIS A 1 281 ? 10.365 17.596 17.304 1.00 50.09 281 HIS A C 1
ATOM 2149 O O . HIS A 1 281 ? 11.051 18.390 16.670 1.00 50.09 281 HIS A O 1
ATOM 2155 N N . ILE A 1 282 ? 10.016 17.798 18.582 1.00 56.44 282 ILE A N 1
ATOM 2156 C CA . ILE A 1 282 ? 10.409 18.984 19.368 1.00 56.44 282 ILE A CA 1
ATOM 2157 C C . ILE A 1 282 ? 11.927 19.048 19.568 1.00 56.44 282 ILE A C 1
ATOM 2159 O O . ILE A 1 282 ? 12.493 20.128 19.523 1.00 56.44 282 ILE A O 1
ATOM 2163 N N . ILE A 1 283 ? 12.587 17.911 19.797 1.00 56.41 283 ILE A N 1
ATOM 2164 C CA . ILE A 1 283 ? 14.045 17.861 20.001 1.00 56.41 283 ILE A CA 1
ATOM 2165 C C . ILE A 1 283 ? 14.807 18.064 18.679 1.00 56.41 283 ILE A C 1
ATOM 2167 O O . ILE A 1 283 ? 15.945 18.523 18.691 1.00 56.41 283 ILE A O 1
ATOM 2171 N N . SER A 1 284 ? 14.202 17.703 17.544 1.00 44.53 284 SER A N 1
ATOM 2172 C CA . SER A 1 284 ? 14.804 17.841 16.210 1.00 44.53 284 SER A CA 1
ATOM 2173 C C . SER A 1 284 ? 14.577 19.197 15.528 1.00 44.53 284 SER A C 1
ATOM 2175 O O . SER A 1 284 ? 15.155 19.422 14.465 1.00 44.53 284 SER A O 1
ATOM 2177 N N . ALA A 1 285 ? 13.699 20.038 16.083 1.00 44.97 285 ALA A N 1
ATOM 2178 C CA . ALA A 1 285 ? 13.353 21.367 15.575 1.00 44.97 285 ALA A CA 1
ATOM 2179 C C . ALA A 1 285 ? 14.131 22.452 16.326 1.00 44.97 285 ALA A C 1
ATOM 2181 O O . ALA A 1 285 ? 14.526 23.436 15.663 1.00 44.97 285 ALA A O 1
#